Protein AF-A0A182S7U8-F1 (afdb_monomer_lite)

pLDDT: mean 89.01, std 12.44, range [39.38, 98.69]

Structure (mmCIF, N/CA/C/O backbone):
data_AF-A0A182S7U8-F1
#
_entry.id   AF-A0A182S7U8-F1
#
loop_
_atom_site.group_PDB
_atom_site.id
_atom_site.type_symbol
_atom_site.label_atom_id
_atom_site.label_alt_id
_atom_site.label_comp_id
_atom_site.label_asym_id
_atom_site.label_entity_id
_atom_site.label_seq_id
_atom_site.pdbx_PDB_ins_code
_atom_site.Cartn_x
_atom_site.Cartn_y
_atom_site.Cartn_z
_atom_site.occupancy
_atom_site.B_iso_or_equiv
_atom_site.auth_seq_id
_atom_site.auth_comp_id
_atom_site.auth_asym_id
_atom_site.auth_atom_id
_atom_site.pdbx_PDB_model_num
ATOM 1 N N . MET A 1 1 ? -40.607 -8.752 55.667 1.00 46.03 1 MET A N 1
ATOM 2 C CA . MET A 1 1 ? -39.717 -7.874 54.882 1.00 46.03 1 MET A CA 1
ATOM 3 C C . MET A 1 1 ? -38.696 -8.782 54.213 1.00 46.03 1 MET A C 1
ATOM 5 O O . MET A 1 1 ? -37.783 -9.242 54.883 1.00 46.03 1 MET A O 1
ATOM 9 N N . LEU A 1 2 ? -38.967 -9.198 52.971 1.00 39.38 2 LEU A N 1
ATOM 10 C CA . LEU A 1 2 ? -38.088 -10.091 52.208 1.00 39.38 2 LEU A CA 1
ATOM 11 C C . LEU A 1 2 ? -36.907 -9.271 51.673 1.00 39.38 2 LEU A C 1
ATOM 13 O O . LEU A 1 2 ? -37.118 -8.284 50.973 1.00 39.38 2 LEU A O 1
ATOM 17 N N . LEU A 1 3 ? -35.687 -9.684 52.010 1.00 41.47 3 LEU A N 1
ATOM 18 C CA . LEU A 1 3 ? -34.461 -9.224 51.364 1.00 41.47 3 LEU A CA 1
ATOM 19 C C . LEU A 1 3 ? -34.359 -9.913 49.997 1.00 41.47 3 LEU A C 1
ATOM 21 O O . LEU A 1 3 ? -34.229 -11.134 49.927 1.00 41.47 3 LEU A O 1
ATOM 25 N N . LEU A 1 4 ? -34.455 -9.133 48.922 1.00 45.84 4 LEU A N 1
ATOM 26 C CA . LEU A 1 4 ? -34.099 -9.573 47.574 1.00 45.84 4 LEU A CA 1
ATOM 27 C C . LEU A 1 4 ? -32.567 -9.680 47.488 1.00 45.84 4 LEU A C 1
ATOM 29 O O . LEU A 1 4 ? -31.887 -8.723 47.866 1.00 45.84 4 LEU A O 1
ATOM 33 N N . PRO A 1 5 ? -32.004 -10.798 47.003 1.00 49.72 5 PRO A N 1
ATOM 34 C CA . PRO A 1 5 ? -30.583 -10.870 46.714 1.00 49.72 5 PRO A CA 1
ATOM 35 C C . PRO A 1 5 ? -30.286 -9.988 45.496 1.00 49.72 5 PRO A C 1
ATOM 37 O O . PRO A 1 5 ? -30.836 -10.190 44.415 1.00 49.72 5 PRO A O 1
ATOM 40 N N . THR A 1 6 ? -29.422 -8.992 45.676 1.00 48.66 6 THR A N 1
ATOM 41 C CA . THR A 1 6 ? -28.804 -8.245 44.579 1.00 48.66 6 THR A CA 1
ATOM 42 C C . THR A 1 6 ? -27.976 -9.209 43.741 1.00 48.66 6 THR A C 1
ATOM 44 O O . THR A 1 6 ? -27.002 -9.779 44.238 1.00 48.66 6 THR A O 1
ATOM 47 N N . ALA A 1 7 ? -28.373 -9.401 42.484 1.00 50.88 7 ALA A N 1
ATOM 48 C CA . ALA A 1 7 ? -27.540 -10.057 41.493 1.00 50.88 7 ALA A CA 1
ATOM 49 C C . ALA A 1 7 ? -26.257 -9.231 41.328 1.00 50.88 7 ALA A C 1
ATOM 51 O O . ALA A 1 7 ? -26.302 -8.050 40.992 1.00 50.88 7 ALA A O 1
ATOM 52 N N . ILE A 1 8 ? -25.119 -9.847 41.631 1.00 43.06 8 ILE A N 1
ATOM 53 C CA . ILE A 1 8 ? -23.806 -9.307 41.301 1.00 43.06 8 ILE A CA 1
ATOM 54 C C . ILE A 1 8 ? -23.648 -9.541 39.799 1.00 43.06 8 ILE A C 1
ATOM 56 O O . ILE A 1 8 ? -23.411 -10.671 39.374 1.00 43.06 8 ILE A O 1
ATOM 60 N N . GLU A 1 9 ? -23.832 -8.499 38.990 1.00 46.47 9 GLU A N 1
ATOM 61 C CA . GLU A 1 9 ? -23.405 -8.521 37.593 1.00 46.47 9 GLU A CA 1
ATOM 62 C C . GLU A 1 9 ? -21.878 -8.583 37.572 1.00 46.47 9 GLU A C 1
ATOM 64 O O . GLU A 1 9 ? -21.180 -7.581 37.743 1.00 46.47 9 GLU A O 1
ATOM 69 N N . VAL A 1 10 ? -21.348 -9.791 37.393 1.00 43.25 10 VAL A N 1
ATOM 70 C CA . VAL A 1 10 ? -19.962 -9.990 36.983 1.00 43.25 10 VAL A CA 1
ATOM 71 C C . VAL A 1 10 ? -19.828 -9.306 35.625 1.00 43.25 10 VAL A C 1
ATOM 73 O O . VAL A 1 10 ? -20.328 -9.816 34.626 1.00 43.25 10 VAL A O 1
ATOM 76 N N . HIS A 1 11 ? -19.205 -8.126 35.591 1.00 45.34 11 HIS A N 1
ATOM 77 C CA . HIS A 1 11 ? -18.811 -7.475 34.344 1.00 45.34 11 HIS A CA 1
ATOM 78 C C . HIS A 1 11 ? -17.716 -8.334 33.700 1.00 45.34 11 HIS A C 1
ATOM 80 O O . HIS A 1 11 ? -16.525 -8.149 33.946 1.00 45.34 11 HIS A O 1
ATOM 86 N N . CYS A 1 12 ? -18.145 -9.346 32.944 1.00 50.47 12 CYS A N 1
ATOM 87 C CA . CYS A 1 12 ? -17.296 -10.147 32.076 1.00 50.47 12 CYS A CA 1
ATOM 88 C C . CYS A 1 12 ? -16.528 -9.227 31.117 1.00 50.47 12 CYS A C 1
ATOM 90 O O . CYS A 1 12 ? -17.043 -8.194 30.692 1.00 50.47 12 CYS A O 1
ATOM 92 N N . GLN A 1 13 ? -15.290 -9.622 30.813 1.00 61.56 13 GLN A N 1
ATOM 93 C CA . GLN A 1 13 ? -14.401 -9.039 29.805 1.00 61.56 13 GLN A CA 1
ATOM 94 C C . GLN A 1 13 ? -15.196 -8.442 28.629 1.00 61.56 13 GLN A C 1
ATOM 96 O O . GLN A 1 13 ? -15.810 -9.175 27.861 1.00 61.56 13 GLN A O 1
ATOM 101 N N . GLN A 1 14 ? -15.206 -7.107 28.500 1.00 87.00 14 GLN A N 1
ATOM 102 C CA . GLN A 1 14 ? -15.931 -6.413 27.420 1.00 87.00 14 GLN A CA 1
ATOM 103 C C . GLN A 1 14 ? -15.305 -6.659 26.040 1.00 87.00 14 GLN A C 1
ATOM 105 O O . GLN A 1 14 ? -15.922 -6.365 25.019 1.00 87.00 14 GLN A O 1
ATOM 110 N N . TRP A 1 15 ? -14.086 -7.193 26.021 1.00 93.19 15 TRP A N 1
ATOM 111 C CA . TRP A 1 15 ? -13.321 -7.532 24.834 1.00 93.19 15 TRP A CA 1
ATOM 112 C C . TRP A 1 15 ? -13.207 -9.047 24.684 1.00 93.19 15 TRP A C 1
ATOM 114 O O . TRP A 1 15 ? -12.862 -9.737 25.645 1.00 93.19 15 TRP A O 1
ATOM 124 N N . GLY A 1 16 ? -13.449 -9.533 23.469 1.00 93.25 16 GLY A N 1
ATOM 125 C CA . GLY A 1 16 ? -13.049 -10.866 23.032 1.00 93.25 16 GLY A CA 1
ATOM 126 C C . GLY A 1 16 ? -11.565 -10.936 22.658 1.00 93.25 16 GLY A C 1
ATOM 127 O O . GLY A 1 16 ? -10.880 -9.914 22.587 1.00 93.25 16 GLY A O 1
ATOM 128 N N . ASP A 1 17 ? -11.094 -12.159 22.415 1.00 91.88 17 ASP A N 1
ATOM 129 C CA . ASP A 1 17 ? -9.758 -12.465 21.895 1.00 91.88 17 ASP A CA 1
ATOM 130 C C . ASP A 1 17 ? -9.904 -13.120 20.503 1.00 91.88 17 ASP A C 1
ATOM 132 O O . ASP A 1 17 ? -10.607 -14.133 20.403 1.00 91.88 17 ASP A O 1
ATOM 136 N N . PRO A 1 18 ? -9.325 -12.550 19.427 1.00 95.38 18 PRO A N 1
ATOM 137 C CA . PRO A 1 18 ? -8.557 -11.298 19.391 1.00 95.38 18 PRO A CA 1
ATOM 138 C C . PRO A 1 18 ? -9.443 -10.064 19.615 1.00 95.38 18 PRO A C 1
ATOM 140 O O . PRO A 1 18 ? -10.652 -10.119 19.402 1.00 95.38 18 PRO A O 1
ATOM 143 N N . LYS A 1 19 ? -8.861 -8.925 20.019 1.00 96.25 19 LYS A N 1
ATOM 144 C CA . LYS A 1 19 ? -9.619 -7.664 20.182 1.00 96.25 19 LYS A CA 1
ATOM 145 C C . LYS A 1 19 ? -10.142 -7.119 18.854 1.00 96.25 19 LYS A C 1
ATOM 147 O O . LYS A 1 19 ? -11.232 -6.548 18.809 1.00 96.25 19 LYS A O 1
ATOM 152 N N . PHE A 1 20 ? -9.361 -7.298 17.794 1.00 97.81 20 PHE A N 1
ATOM 153 C CA . PHE A 1 20 ? -9.684 -6.880 16.439 1.00 97.81 20 PHE A CA 1
ATOM 154 C C . PHE A 1 20 ? -9.579 -8.071 15.503 1.00 97.81 20 PHE A C 1
ATOM 156 O O . PHE A 1 20 ? -8.739 -8.948 15.694 1.00 97.81 20 PHE A O 1
ATOM 163 N N . ASP A 1 21 ? -10.438 -8.085 14.499 1.00 97.12 21 ASP A N 1
ATOM 164 C CA . ASP A 1 21 ? -10.505 -9.153 13.513 1.00 97.12 21 ASP A CA 1
ATOM 165 C C . ASP A 1 21 ? -10.846 -8.569 12.140 1.00 97.12 21 ASP A C 1
ATOM 167 O O . ASP A 1 21 ? -11.437 -7.491 12.057 1.00 97.12 21 ASP A O 1
ATOM 171 N N . THR A 1 22 ? -10.477 -9.248 11.059 1.00 96.44 22 THR A N 1
ATOM 172 C CA . THR A 1 22 ? -10.811 -8.825 9.696 1.00 96.44 22 THR A CA 1
ATOM 173 C C . THR A 1 22 ? -11.400 -9.983 8.912 1.00 96.44 22 THR A C 1
ATOM 175 O O . THR A 1 22 ? -10.870 -11.089 8.905 1.00 96.44 22 THR A O 1
ATOM 178 N N . GLU A 1 23 ? -12.507 -9.721 8.223 1.00 92.81 23 GLU A N 1
ATOM 179 C CA . GLU A 1 23 ? -13.121 -10.697 7.318 1.00 92.81 23 GLU A CA 1
ATOM 180 C C . GLU A 1 23 ? -12.469 -10.673 5.923 1.00 92.81 23 GLU A C 1
ATOM 182 O O . GLU A 1 23 ? -12.694 -11.575 5.121 1.00 92.81 23 GLU A O 1
ATOM 187 N N . ASN A 1 24 ? -11.634 -9.668 5.630 1.00 94.75 24 ASN A N 1
ATOM 188 C CA . ASN A 1 24 ? -10.933 -9.501 4.356 1.00 94.75 24 ASN A CA 1
ATOM 189 C C . ASN A 1 24 ? -9.487 -10.018 4.451 1.00 94.75 24 ASN A C 1
ATOM 191 O O . ASN A 1 24 ? -8.530 -9.289 4.204 1.00 94.75 24 ASN A O 1
ATOM 195 N N . THR A 1 25 ? -9.323 -11.281 4.843 1.00 94.81 25 THR A N 1
ATOM 196 C CA . THR A 1 25 ? -8.005 -11.896 5.091 1.00 94.81 25 THR A CA 1
ATOM 197 C C . THR A 1 25 ? -7.158 -12.099 3.835 1.00 94.81 25 THR A C 1
ATOM 199 O O . THR A 1 25 ? -5.963 -12.359 3.937 1.00 94.81 25 THR A O 1
ATOM 202 N N . GLU A 1 26 ? -7.761 -11.977 2.651 1.00 94.56 26 GLU A N 1
ATOM 203 C CA . GLU A 1 26 ? -7.050 -12.001 1.371 1.00 94.56 26 GLU A CA 1
ATOM 204 C C . GLU A 1 26 ? -6.190 -10.746 1.180 1.00 94.56 26 GLU A C 1
ATOM 206 O O . GLU A 1 26 ? -5.056 -10.842 0.722 1.00 94.56 26 GLU A O 1
ATOM 211 N N . ASN A 1 27 ? -6.710 -9.578 1.573 1.00 96.56 27 ASN A N 1
ATOM 212 C CA . ASN A 1 27 ? -6.069 -8.288 1.310 1.00 96.56 27 ASN A CA 1
ATOM 213 C C . ASN A 1 27 ? -5.586 -7.580 2.581 1.00 96.56 27 ASN A C 1
ATOM 215 O O . ASN A 1 27 ? -4.883 -6.572 2.496 1.00 96.56 27 ASN A O 1
ATOM 219 N N . ILE A 1 28 ? -5.987 -8.062 3.761 1.00 97.94 28 ILE A N 1
ATOM 220 C CA . ILE A 1 28 ? -5.686 -7.439 5.048 1.00 97.94 28 ILE A CA 1
ATOM 221 C C . ILE A 1 28 ? -5.124 -8.478 6.013 1.00 97.94 28 ILE A C 1
ATOM 223 O O . ILE A 1 28 ? -5.714 -9.531 6.245 1.00 97.94 28 ILE A O 1
ATOM 227 N N . SER A 1 29 ? -3.996 -8.137 6.628 1.00 97.62 29 SER A N 1
ATOM 228 C CA . SER A 1 29 ? -3.356 -8.911 7.685 1.00 97.62 29 SER A CA 1
ATOM 229 C C . SER A 1 29 ? -3.250 -8.080 8.959 1.00 97.62 29 SER A C 1
ATOM 231 O O . SER A 1 29 ? -2.951 -6.885 8.915 1.00 97.62 29 SER A O 1
ATOM 233 N N . LEU A 1 30 ? -3.492 -8.715 10.103 1.00 98.50 30 LEU A N 1
ATOM 234 C CA . LEU A 1 30 ? -3.449 -8.093 11.423 1.00 98.50 30 LEU A CA 1
ATOM 235 C C . LEU A 1 30 ? -2.311 -8.708 12.243 1.00 98.50 30 LEU A C 1
ATOM 237 O O . LEU A 1 30 ? -2.170 -9.931 12.295 1.00 98.50 30 LEU A O 1
ATOM 241 N N . ALA A 1 31 ? -1.516 -7.874 12.916 1.00 97.94 31 ALA A N 1
ATOM 242 C CA . ALA A 1 31 ? -0.604 -8.357 13.954 1.00 97.94 31 ALA A CA 1
ATOM 243 C C . ALA A 1 31 ? -1.380 -8.845 15.186 1.00 97.94 31 ALA A C 1
ATOM 245 O O . ALA A 1 31 ? -2.565 -8.548 15.358 1.00 97.94 31 ALA A O 1
ATOM 246 N N . ALA A 1 32 ? -0.678 -9.510 16.105 1.00 97.19 32 ALA A N 1
ATOM 247 C CA . ALA A 1 32 ? -1.159 -9.606 17.477 1.00 97.19 32 ALA A CA 1
ATOM 248 C C . ALA A 1 32 ? -1.299 -8.196 18.078 1.00 97.19 32 ALA A C 1
ATOM 250 O O . ALA A 1 32 ? -0.441 -7.338 17.863 1.00 97.19 32 ALA A O 1
ATOM 251 N N . PHE A 1 33 ? -2.373 -7.968 18.830 1.00 98.06 33 PHE A N 1
ATOM 252 C CA . PHE A 1 33 ? -2.600 -6.693 19.501 1.00 98.06 33 PHE A CA 1
ATOM 253 C C . PHE A 1 33 ? -1.547 -6.443 20.592 1.00 98.06 33 PHE A C 1
ATOM 255 O O . PHE A 1 33 ? -1.246 -7.337 21.384 1.00 98.06 33 PHE A O 1
ATOM 262 N N . ASP A 1 34 ? -1.019 -5.221 20.661 1.00 97.81 34 ASP A N 1
ATOM 263 C CA . ASP A 1 34 ? -0.095 -4.790 21.711 1.00 97.81 34 ASP A CA 1
ATOM 264 C C . ASP A 1 34 ? -0.870 -4.100 22.843 1.00 97.81 34 ASP A C 1
ATOM 266 O O . ASP A 1 34 ? -1.244 -2.931 22.737 1.00 97.81 34 ASP A O 1
ATOM 270 N N . ASP A 1 35 ? -1.089 -4.807 23.955 1.00 94.88 35 ASP A N 1
ATOM 271 C CA . ASP A 1 35 ? -1.762 -4.256 25.141 1.00 94.88 35 ASP A CA 1
ATOM 272 C C . ASP A 1 35 ? -0.951 -3.173 25.877 1.00 94.88 35 ASP A C 1
ATOM 274 O O . ASP A 1 35 ? -1.524 -2.399 26.644 1.00 94.88 35 ASP A O 1
ATOM 278 N N . THR A 1 36 ? 0.364 -3.086 25.661 1.00 95.19 36 THR A N 1
ATOM 279 C CA . THR A 1 36 ? 1.217 -2.066 26.294 1.00 95.19 36 THR A CA 1
ATOM 280 C C . THR A 1 36 ? 1.058 -0.721 25.596 1.00 95.19 36 THR A C 1
ATOM 282 O O . THR A 1 36 ? 0.961 0.315 26.256 1.00 95.19 36 THR A O 1
ATOM 285 N N . LEU A 1 37 ? 1.025 -0.737 24.261 1.00 96.00 37 LEU A N 1
ATOM 286 C CA . LEU A 1 37 ? 0.836 0.455 23.428 1.00 96.00 37 LEU A CA 1
ATOM 287 C C . LEU A 1 37 ? -0.635 0.732 23.093 1.00 96.00 37 LEU A C 1
ATOM 289 O O . LEU A 1 37 ? -0.954 1.804 22.579 1.00 96.00 37 LEU A O 1
ATOM 293 N N . LEU A 1 38 ? -1.522 -0.221 23.391 1.00 96.62 38 LEU A N 1
ATOM 294 C CA . LEU A 1 38 ? -2.909 -0.261 22.934 1.00 96.62 38 LEU A CA 1
ATOM 295 C C . LEU A 1 38 ? -3.003 -0.133 21.410 1.00 96.62 38 LEU A C 1
ATOM 297 O O . LEU A 1 38 ? -3.765 0.685 20.887 1.00 96.62 38 LEU A O 1
ATOM 301 N N . GLN A 1 39 ? -2.197 -0.926 20.704 1.00 98.12 39 GLN A N 1
ATOM 302 C CA . GLN A 1 39 ? -1.979 -0.792 19.268 1.00 98.12 39 GLN A CA 1
ATOM 303 C C . GLN A 1 39 ? -2.353 -2.058 18.494 1.00 98.12 39 GLN A C 1
ATOM 305 O O . GLN A 1 39 ? -1.998 -3.170 18.877 1.00 98.12 39 GLN A O 1
ATOM 310 N N . GLN A 1 40 ? -3.040 -1.865 17.370 1.00 98.62 40 GLN A N 1
ATOM 311 C CA . GLN A 1 40 ? -3.266 -2.873 16.344 1.00 98.62 40 GLN A CA 1
ATOM 312 C C . GLN A 1 40 ? -2.523 -2.467 15.071 1.00 98.62 40 GLN A C 1
ATOM 314 O O . GLN A 1 40 ? -2.877 -1.463 14.448 1.00 98.62 40 GLN A O 1
ATOM 319 N N . ASP A 1 41 ? -1.546 -3.273 14.660 1.00 98.62 41 ASP A N 1
ATOM 320 C CA . ASP A 1 41 ? -0.898 -3.119 13.356 1.00 98.62 41 ASP A CA 1
ATOM 321 C C . ASP A 1 41 ? -1.708 -3.849 12.284 1.00 98.62 41 ASP A C 1
ATOM 323 O O . ASP A 1 41 ? -2.179 -4.974 12.493 1.00 98.62 41 ASP A O 1
ATOM 327 N N . VAL A 1 42 ? -1.887 -3.177 11.150 1.00 98.69 42 VAL A N 1
ATOM 328 C CA . VAL A 1 42 ? -2.701 -3.608 10.017 1.00 98.69 42 VAL A CA 1
ATOM 329 C C . VAL A 1 42 ? -1.883 -3.440 8.745 1.00 98.69 42 VAL A C 1
ATOM 331 O O . VAL A 1 42 ? -1.491 -2.324 8.413 1.00 98.69 42 VAL A O 1
ATOM 334 N N . TRP A 1 43 ? -1.669 -4.520 8.003 1.00 98.19 43 TRP A N 1
ATOM 335 C CA . TRP A 1 43 ? -1.155 -4.468 6.635 1.00 98.19 43 TRP A CA 1
ATOM 336 C C . TRP A 1 43 ? -2.321 -4.623 5.676 1.00 98.19 43 TRP A C 1
ATOM 338 O O . TRP A 1 43 ? -3.077 -5.583 5.784 1.00 98.19 43 TRP A O 1
ATOM 348 N N . MET A 1 44 ? -2.476 -3.675 4.764 1.00 97.31 44 MET A N 1
ATOM 349 C CA . MET A 1 44 ? -3.583 -3.601 3.818 1.00 97.31 44 MET A CA 1
ATOM 350 C C . MET A 1 44 ? -3.009 -3.445 2.418 1.00 97.31 44 MET A C 1
ATOM 352 O O . MET A 1 44 ? -2.287 -2.486 2.174 1.00 97.31 44 MET A O 1
ATOM 356 N N . VAL A 1 45 ? -3.335 -4.362 1.516 1.00 96.81 45 VAL A N 1
ATOM 357 C CA . VAL A 1 45 ? -3.053 -4.226 0.082 1.00 96.81 45 VAL A CA 1
ATOM 358 C C . VAL A 1 45 ? -3.731 -2.969 -0.472 1.00 96.81 45 VAL A C 1
ATOM 360 O O . VAL A 1 45 ? -4.813 -2.583 -0.029 1.00 96.81 45 VAL A O 1
ATOM 363 N N . GLU A 1 46 ? -3.072 -2.280 -1.393 1.00 95.88 46 GLU A N 1
ATOM 364 C CA . GLU A 1 46 ? -3.661 -1.159 -2.125 1.00 95.88 46 GLU A CA 1
ATOM 365 C C . GLU A 1 46 ? -4.720 -1.584 -3.157 1.00 95.88 46 GLU A C 1
ATOM 367 O O . GLU A 1 46 ? -5.019 -2.764 -3.311 1.00 95.88 46 GLU A O 1
ATOM 372 N N . GLU A 1 47 ? -5.334 -0.613 -3.840 1.00 96.25 47 GLU A N 1
ATOM 373 C CA . GLU A 1 47 ? -6.316 -0.820 -4.919 1.00 96.25 47 GLU A CA 1
ATOM 374 C C . GLU A 1 47 ? -7.541 -1.686 -4.541 1.00 96.25 47 GLU A C 1
ATOM 376 O O . GLU A 1 47 ? -8.354 -2.052 -5.394 1.00 96.25 47 GLU A O 1
ATOM 381 N N . ILE A 1 48 ? -7.769 -1.950 -3.246 1.00 97.19 48 ILE A N 1
ATOM 382 C CA . ILE A 1 48 ? -8.992 -2.608 -2.770 1.00 97.19 48 ILE A CA 1
ATOM 383 C C . ILE A 1 48 ? -10.198 -1.727 -3.116 1.00 97.19 48 ILE A C 1
ATOM 385 O O . ILE A 1 48 ? -10.270 -0.556 -2.727 1.00 97.19 48 ILE A O 1
ATOM 389 N N . GLN A 1 49 ? -11.181 -2.311 -3.805 1.00 97.31 49 GLN A N 1
ATOM 390 C CA . GLN A 1 49 ? -12.410 -1.634 -4.213 1.00 97.31 49 GLN A CA 1
ATOM 391 C C . GLN A 1 49 ? -13.219 -1.136 -2.993 1.00 97.31 49 GLN A C 1
ATOM 393 O O . GLN A 1 49 ? -13.725 -1.956 -2.222 1.00 97.31 49 GLN A O 1
ATOM 398 N N . PRO A 1 50 ? -13.421 0.186 -2.820 1.00 96.81 50 PRO A N 1
ATOM 399 C CA . PRO A 1 50 ? -14.246 0.723 -1.741 1.00 96.81 50 PRO A CA 1
ATOM 400 C C . PRO A 1 50 ? -15.754 0.636 -2.041 1.00 96.81 50 PRO A C 1
ATOM 402 O O . PRO A 1 50 ? -16.151 0.643 -3.214 1.00 96.81 50 PRO A O 1
ATOM 405 N N . PRO A 1 51 ? -16.608 0.657 -0.999 1.00 96.75 51 PRO A N 1
ATOM 406 C CA . PRO A 1 51 ? -16.236 0.604 0.414 1.00 96.75 51 PRO A CA 1
ATOM 407 C C . PRO A 1 51 ? -15.871 -0.823 0.848 1.00 96.75 51 PRO A C 1
ATOM 409 O O . PRO A 1 51 ? -16.533 -1.780 0.452 1.00 96.75 51 PRO A O 1
ATOM 412 N N . PHE A 1 52 ? -14.873 -0.961 1.720 1.00 97.31 52 PHE A N 1
ATOM 413 C CA . PHE A 1 52 ? -14.509 -2.250 2.317 1.00 97.31 52 PHE A CA 1
ATOM 414 C C . PHE A 1 52 ? -14.302 -2.135 3.828 1.00 97.31 52 PHE A C 1
ATOM 416 O O . PHE A 1 52 ? -14.052 -1.052 4.362 1.00 97.31 52 PHE A O 1
ATOM 423 N N . VAL A 1 53 ? -14.425 -3.267 4.522 1.00 97.75 53 VAL A N 1
ATOM 424 C CA . VAL A 1 53 ? -14.143 -3.375 5.957 1.00 97.75 53 VAL A CA 1
ATOM 425 C C . VAL A 1 53 ? -12.639 -3.531 6.152 1.00 97.75 53 VAL A C 1
ATOM 427 O O . VAL A 1 53 ? -12.049 -4.475 5.633 1.00 97.75 53 VAL A O 1
ATOM 430 N N . LEU A 1 54 ? -12.027 -2.623 6.916 1.00 98.38 54 LEU A N 1
ATOM 431 C CA . LEU A 1 54 ? -10.635 -2.751 7.346 1.00 98.38 54 LEU A CA 1
ATOM 432 C C . LEU A 1 54 ? -10.521 -3.818 8.439 1.00 98.38 54 LEU A C 1
ATOM 434 O O . LEU A 1 54 ? -9.795 -4.799 8.305 1.00 98.38 54 LEU A O 1
ATOM 438 N N . LEU A 1 55 ? -11.261 -3.603 9.528 1.00 98.12 55 LEU A N 1
ATOM 439 C CA . LEU A 1 55 ? -11.334 -4.498 10.675 1.00 98.12 55 LEU A CA 1
ATOM 440 C C . LEU A 1 55 ? -12.604 -4.238 11.492 1.00 98.12 55 LEU A C 1
ATOM 442 O O . LEU A 1 55 ? -13.215 -3.168 11.409 1.00 98.12 55 LEU A O 1
ATOM 446 N N . CYS A 1 56 ? -12.965 -5.216 12.308 1.00 98.06 56 CYS A N 1
ATOM 447 C CA . CYS A 1 56 ? -14.068 -5.199 13.251 1.00 98.06 56 CYS A CA 1
ATOM 448 C C . CYS A 1 56 ? -13.551 -5.340 14.685 1.00 98.06 56 CYS A C 1
ATOM 450 O O . CYS A 1 56 ? -12.542 -5.992 14.950 1.00 98.06 56 CYS A O 1
ATOM 452 N N . LEU A 1 57 ? -14.257 -4.713 15.619 1.00 97.62 57 LEU A N 1
ATOM 453 C CA . LEU A 1 57 ? -13.988 -4.761 17.048 1.00 97.62 57 LEU A CA 1
ATOM 454 C C . LEU A 1 57 ? -14.746 -5.945 17.649 1.00 97.62 57 LEU A C 1
ATOM 456 O O . LEU A 1 57 ? -15.976 -6.004 17.573 1.00 97.62 57 LEU A O 1
ATOM 460 N N . ASN A 1 58 ? -14.041 -6.814 18.365 1.00 96.25 58 ASN A N 1
ATOM 461 C CA . ASN A 1 58 ? -14.650 -7.813 19.241 1.00 96.25 58 ASN A CA 1
ATOM 462 C C . ASN A 1 58 ? -14.972 -7.187 20.607 1.00 96.25 58 ASN A C 1
ATOM 464 O O . ASN A 1 58 ? -14.547 -7.670 21.654 1.00 96.25 58 ASN A O 1
ATOM 468 N N . TYR A 1 59 ? -15.710 -6.076 20.585 1.00 94.81 59 TYR A N 1
ATOM 469 C CA . TYR A 1 59 ? -16.114 -5.307 21.758 1.00 94.81 59 TYR A CA 1
ATOM 470 C C . TYR A 1 59 ? -17.623 -5.419 21.992 1.00 94.81 59 TYR A C 1
ATOM 472 O O . TYR A 1 59 ? -18.420 -5.158 21.091 1.00 94.81 59 TYR A O 1
ATOM 480 N N . GLN A 1 60 ? -18.011 -5.783 23.213 1.00 91.50 60 GLN A N 1
ATOM 481 C CA . GLN A 1 60 ? -19.402 -5.978 23.642 1.00 91.50 60 GLN A CA 1
ATOM 482 C C . GLN A 1 60 ? -19.806 -5.060 24.806 1.00 91.50 60 GLN A C 1
ATOM 484 O O . GLN A 1 60 ? -20.874 -5.235 25.392 1.00 91.50 60 GLN A O 1
ATOM 489 N N . GLY A 1 61 ? -18.959 -4.096 25.175 1.00 89.81 61 GLY A N 1
ATOM 490 C CA . GLY A 1 61 ? -19.294 -3.137 26.220 1.00 89.81 61 GLY A CA 1
ATOM 491 C C . GLY A 1 61 ? -20.348 -2.114 25.784 1.00 89.81 61 GLY A C 1
ATOM 492 O O . GLY A 1 61 ? -20.721 -2.010 24.615 1.00 89.81 61 GLY A O 1
ATOM 493 N N . SER A 1 62 ? -20.864 -1.372 26.764 1.00 88.00 62 SER A N 1
ATOM 494 C CA . SER A 1 62 ? -21.968 -0.428 26.552 1.00 88.00 62 SER A CA 1
ATOM 495 C C . SER A 1 62 ? -21.570 0.897 25.880 1.00 88.00 62 SER A C 1
ATOM 497 O O . SER A 1 62 ? -22.384 1.380 25.091 1.00 88.00 62 SER A O 1
ATOM 499 N N . PRO A 1 63 ? -20.421 1.532 26.192 1.00 91.31 63 PRO A N 1
ATOM 500 C CA . PRO A 1 63 ? -19.975 2.731 25.484 1.00 91.31 63 PRO A CA 1
ATOM 501 C C . PRO A 1 63 ? -19.860 2.520 23.973 1.00 91.31 63 PRO A C 1
ATOM 503 O O . PRO A 1 63 ? -19.261 1.551 23.519 1.00 91.31 63 PRO A O 1
ATOM 506 N N . GLU A 1 64 ? -20.409 3.434 23.176 1.00 93.69 64 GLU A N 1
ATOM 507 C CA . GLU A 1 64 ? -20.233 3.358 21.727 1.00 93.69 64 GLU A CA 1
ATOM 508 C C . GLU A 1 64 ? -18.821 3.822 21.339 1.00 93.69 64 GLU A C 1
ATOM 510 O O . GLU A 1 64 ? -18.423 4.936 21.703 1.00 93.69 64 GLU A O 1
ATOM 515 N N . PRO A 1 65 ? -18.053 3.000 20.603 1.00 96.75 65 PRO A N 1
ATOM 516 C CA . PRO A 1 65 ? -16.754 3.409 20.113 1.00 96.75 65 PRO A CA 1
ATOM 517 C C . PRO A 1 65 ? -16.890 4.537 19.086 1.00 96.75 65 PRO A C 1
ATOM 519 O O . PRO A 1 65 ? -17.882 4.639 18.366 1.00 96.75 65 PRO A O 1
ATOM 522 N N . THR A 1 66 ? -15.869 5.387 18.996 1.00 97.31 66 THR A N 1
ATOM 523 C CA . THR A 1 66 ? -15.805 6.517 18.061 1.00 97.31 66 THR A CA 1
ATOM 524 C C . THR A 1 66 ? -14.397 6.684 17.497 1.00 97.31 66 THR A C 1
ATOM 526 O O . THR A 1 66 ? -13.399 6.422 18.171 1.00 97.31 66 THR A O 1
ATOM 529 N N . ILE A 1 67 ? -14.291 7.154 16.253 1.00 98.06 67 ILE A N 1
ATOM 530 C CA . ILE A 1 67 ? -13.006 7.572 15.683 1.00 98.06 67 ILE A CA 1
ATOM 531 C C . ILE A 1 67 ? -12.707 8.985 16.186 1.00 98.06 67 ILE A C 1
ATOM 533 O O . ILE A 1 67 ? -13.405 9.938 15.845 1.00 98.06 67 ILE A O 1
ATOM 537 N N . ARG A 1 68 ? -11.649 9.128 16.988 1.00 97.69 68 ARG A N 1
ATOM 538 C CA . ARG A 1 68 ? -11.156 10.434 17.448 1.00 97.69 68 ARG A CA 1
ATOM 539 C C . ARG A 1 68 ? -10.385 11.156 16.350 1.00 97.69 68 ARG A C 1
ATOM 541 O O . ARG A 1 68 ? -10.470 12.375 16.239 1.00 97.69 68 ARG A O 1
ATOM 548 N N . GLN A 1 69 ? -9.598 10.411 15.581 1.00 97.62 69 GLN A N 1
ATOM 549 C CA . GLN A 1 69 ? -8.792 10.942 14.490 1.00 97.62 69 GLN A CA 1
ATOM 550 C C . GLN A 1 69 ? -8.579 9.860 13.436 1.00 97.62 69 GLN A C 1
ATOM 552 O O . GLN A 1 69 ? -8.257 8.727 13.777 1.00 97.62 69 GLN A O 1
ATOM 557 N N . ALA A 1 70 ? -8.705 10.229 12.166 1.00 97.44 70 ALA A N 1
ATOM 558 C CA . ALA A 1 70 ? -8.302 9.407 11.034 1.00 97.44 70 ALA A CA 1
ATOM 559 C C . ALA A 1 70 ? -7.790 10.305 9.895 1.00 97.44 70 ALA A C 1
ATOM 561 O O . ALA A 1 70 ? -8.208 11.465 9.798 1.00 97.44 70 ALA A O 1
ATOM 562 N N . PRO A 1 71 ? -6.895 9.808 9.027 1.00 95.19 71 PRO A N 1
ATOM 563 C CA . PRO A 1 71 ? -6.480 10.528 7.834 1.00 95.19 71 PRO A CA 1
ATOM 564 C C . PRO A 1 71 ? -7.649 10.690 6.860 1.00 95.19 71 PRO A C 1
ATOM 566 O O . PRO A 1 71 ? -8.385 9.743 6.590 1.00 95.19 71 PRO A O 1
ATOM 569 N N . LEU A 1 72 ? -7.800 11.895 6.303 1.00 94.62 72 LEU A N 1
ATOM 570 C CA . LEU A 1 72 ? -8.893 12.207 5.375 1.00 94.62 72 LEU A CA 1
ATOM 571 C C . LEU A 1 72 ? -8.835 11.372 4.088 1.00 94.62 72 LEU A C 1
ATOM 573 O O . LEU A 1 72 ? -9.875 11.095 3.507 1.00 94.62 72 LEU A O 1
ATOM 577 N N . ASN A 1 73 ? -7.644 10.945 3.656 1.00 92.56 73 ASN A N 1
ATOM 578 C CA . ASN A 1 73 ? -7.464 10.112 2.463 1.00 92.56 73 ASN A CA 1
ATOM 579 C C . ASN A 1 73 ? -8.013 8.688 2.617 1.00 92.56 73 ASN A C 1
ATOM 581 O O . ASN A 1 73 ? -8.209 8.034 1.604 1.00 92.56 73 ASN A O 1
ATOM 585 N N . LEU A 1 74 ? -8.292 8.220 3.838 1.00 96.75 74 LEU A N 1
ATOM 586 C CA . LEU A 1 74 ? -8.958 6.932 4.055 1.00 96.75 74 LEU A CA 1
ATOM 587 C C . LEU A 1 74 ? -10.486 7.031 3.960 1.00 96.75 74 LEU A C 1
ATOM 589 O O . LEU A 1 74 ? -11.158 6.026 3.736 1.00 96.75 74 LEU A O 1
ATOM 593 N N . GLU A 1 75 ? -11.041 8.226 4.196 1.00 97.50 75 GLU A N 1
ATOM 594 C CA . GLU A 1 75 ? -12.481 8.417 4.419 1.00 97.50 75 GLU A CA 1
ATOM 595 C C . GLU A 1 75 ? -13.037 7.385 5.420 1.00 97.50 75 GLU A C 1
ATOM 597 O O . GLU A 1 75 ? -14.075 6.761 5.196 1.00 97.50 75 GLU A O 1
ATOM 602 N N . ALA A 1 76 ? -12.284 7.161 6.506 1.00 98.25 76 ALA A N 1
ATOM 603 C CA . ALA A 1 76 ? -12.561 6.106 7.471 1.00 98.25 76 ALA A CA 1
ATOM 604 C C . ALA A 1 76 ? -13.855 6.379 8.248 1.00 98.25 76 ALA A C 1
ATOM 606 O O . ALA A 1 76 ? -14.044 7.462 8.806 1.00 98.25 76 ALA A O 1
ATOM 607 N N . GLU A 1 77 ? -14.714 5.370 8.341 1.00 98.19 77 GLU A N 1
ATOM 608 C CA . GLU A 1 77 ? -16.008 5.473 9.009 1.00 98.19 77 GLU A CA 1
ATOM 609 C C . GLU A 1 77 ? -16.246 4.268 9.918 1.00 98.19 77 GLU A C 1
ATOM 611 O O . GLU A 1 77 ? -16.060 3.123 9.512 1.00 98.19 77 GLU A O 1
ATOM 616 N N . LEU A 1 78 ? -16.683 4.517 11.150 1.00 98.19 78 LEU A N 1
ATOM 617 C CA . LEU A 1 78 ? -17.017 3.472 12.112 1.00 98.19 78 LEU A CA 1
ATOM 618 C C . LEU A 1 78 ? -18.528 3.225 12.101 1.00 98.19 78 LEU A C 1
ATOM 620 O O . LEU A 1 78 ? -19.303 4.118 12.440 1.00 98.19 78 LEU A O 1
ATOM 624 N N . LYS A 1 79 ? -18.943 2.015 11.720 1.00 96.62 79 LYS A N 1
ATOM 625 C CA . LYS A 1 79 ? -20.361 1.628 11.594 1.00 96.62 79 LYS A CA 1
ATOM 626 C C . LYS A 1 79 ? -20.573 0.206 12.100 1.00 96.62 79 LYS A C 1
ATOM 628 O O . LYS A 1 79 ? -19.639 -0.592 12.129 1.00 96.62 79 LYS A O 1
ATOM 633 N N . ARG A 1 80 ? -21.809 -0.133 12.469 1.00 94.50 80 ARG A N 1
ATOM 634 C CA . ARG A 1 80 ? -22.165 -1.524 12.782 1.00 94.50 80 ARG A CA 1
ATOM 635 C C . ARG A 1 80 ? -22.273 -2.351 11.501 1.00 94.50 80 ARG A C 1
ATOM 637 O O . ARG A 1 80 ? -22.932 -1.926 10.555 1.00 94.50 80 ARG A O 1
ATOM 644 N N . ALA A 1 81 ? -21.637 -3.518 11.485 1.00 92.56 81 ALA A N 1
ATOM 645 C CA . ALA A 1 81 ? -21.832 -4.536 10.459 1.00 92.56 81 ALA A CA 1
ATOM 646 C C . ALA A 1 81 ? -23.103 -5.366 10.726 1.00 92.56 81 ALA A C 1
ATOM 648 O O . ALA A 1 81 ? -23.780 -5.200 11.744 1.00 92.56 81 ALA A O 1
ATOM 649 N N . ASN A 1 82 ? -23.437 -6.260 9.791 1.00 89.31 82 ASN A N 1
ATOM 650 C CA . ASN A 1 82 ? -24.647 -7.091 9.852 1.00 89.31 82 ASN A CA 1
ATOM 651 C C . ASN A 1 82 ? -24.669 -8.045 11.057 1.00 89.31 82 ASN A C 1
ATOM 653 O O . ASN A 1 82 ? -25.740 -8.397 11.544 1.00 89.31 82 ASN A O 1
ATOM 657 N N . ASP A 1 83 ? -23.496 -8.448 11.540 1.00 89.38 83 ASP A N 1
ATOM 658 C CA . ASP A 1 83 ? -23.316 -9.273 12.738 1.00 89.38 83 ASP A CA 1
ATOM 659 C C . ASP A 1 83 ? -23.403 -8.464 14.050 1.00 89.38 83 ASP A C 1
ATOM 661 O O . ASP A 1 83 ? -23.299 -9.017 15.144 1.00 89.38 83 ASP A O 1
ATOM 665 N N . GLY A 1 84 ? -23.611 -7.147 13.949 1.00 90.81 84 GLY A N 1
ATOM 666 C CA . GLY A 1 84 ? -23.734 -6.224 15.067 1.00 90.81 84 GLY A CA 1
ATOM 667 C C . GLY A 1 84 ? -22.407 -5.691 15.611 1.00 90.81 84 GLY A C 1
ATOM 668 O O . GLY A 1 84 ? -22.453 -4.774 16.441 1.00 90.81 84 GLY A O 1
ATOM 669 N N . ARG A 1 85 ? -21.247 -6.192 15.155 1.00 95.25 85 ARG A N 1
ATOM 670 C CA . ARG A 1 85 ? -19.932 -5.674 15.565 1.00 95.25 85 ARG A CA 1
ATOM 671 C C . ARG A 1 85 ? -19.703 -4.279 14.994 1.00 95.25 85 ARG A C 1
ATOM 673 O O . ARG A 1 85 ? -20.196 -3.930 13.923 1.00 95.25 85 ARG A O 1
ATOM 680 N N . TRP A 1 86 ? -18.940 -3.465 15.715 1.00 97.62 86 TRP A N 1
ATOM 681 C CA . TRP A 1 86 ? -18.450 -2.192 15.194 1.00 97.62 86 TRP A CA 1
ATOM 682 C C . TRP A 1 86 ? -17.271 -2.450 14.265 1.00 97.62 86 TRP A C 1
ATOM 684 O O . TRP A 1 86 ? -16.322 -3.110 14.673 1.00 97.62 86 TRP A O 1
ATOM 694 N N . CYS A 1 87 ? -17.308 -1.918 13.049 1.00 98.19 87 CYS A N 1
ATOM 695 C CA . CYS A 1 87 ? -16.245 -2.094 12.069 1.00 98.19 87 CYS A CA 1
ATOM 696 C C . CYS A 1 87 ? -15.825 -0.755 11.468 1.00 98.19 87 CYS A C 1
ATOM 698 O O . CYS A 1 87 ? -16.650 0.141 11.266 1.00 98.19 87 CYS A O 1
ATOM 700 N N . ILE A 1 88 ? -14.528 -0.630 11.196 1.00 98.50 88 ILE A N 1
ATOM 701 C CA . ILE A 1 88 ? -13.947 0.507 10.487 1.00 98.50 88 ILE A CA 1
ATOM 702 C C . ILE A 1 88 ? -14.017 0.196 8.995 1.00 98.50 88 ILE A C 1
ATOM 704 O O . ILE A 1 88 ? -13.458 -0.797 8.535 1.00 98.50 88 ILE A O 1
ATOM 708 N N . TYR A 1 89 ? -14.694 1.057 8.249 1.00 98.19 89 TYR A N 1
ATOM 709 C CA . TYR A 1 89 ? -14.792 1.002 6.799 1.00 98.19 89 TYR A CA 1
ATOM 710 C C . TYR A 1 89 ? -13.876 2.044 6.182 1.00 98.19 89 TYR A C 1
ATOM 712 O O . TYR A 1 89 ? -13.797 3.169 6.673 1.00 98.19 89 TYR A O 1
ATOM 720 N N . ILE A 1 90 ? -13.237 1.674 5.082 1.00 98.31 90 ILE A N 1
ATOM 721 C CA . ILE A 1 90 ? -12.465 2.574 4.234 1.00 98.31 90 ILE A CA 1
ATOM 722 C C . ILE A 1 90 ? -13.320 2.841 3.002 1.00 98.31 90 ILE A C 1
ATOM 724 O O . ILE A 1 90 ? -13.717 1.912 2.297 1.00 98.31 90 ILE A O 1
ATOM 728 N N . ASN A 1 91 ? -13.666 4.110 2.785 1.00 98.19 91 ASN A N 1
ATOM 729 C CA . ASN A 1 91 ? -14.570 4.510 1.703 1.00 98.19 91 ASN A CA 1
ATOM 730 C C . ASN A 1 91 ? -13.820 5.091 0.495 1.00 98.19 91 ASN A C 1
ATOM 732 O O . ASN A 1 91 ? -14.434 5.356 -0.537 1.00 98.19 91 ASN A O 1
ATOM 736 N N . ARG A 1 92 ? -12.494 5.232 0.595 1.00 97.44 92 ARG A N 1
ATOM 737 C CA . ARG A 1 92 ? -11.639 5.724 -0.481 1.00 97.44 92 ARG A CA 1
ATOM 738 C C . ARG A 1 92 ? -10.556 4.715 -0.845 1.00 97.44 92 ARG A C 1
ATOM 740 O O . ARG A 1 92 ? -9.900 4.148 0.026 1.00 97.44 92 ARG A O 1
ATOM 747 N N . ARG A 1 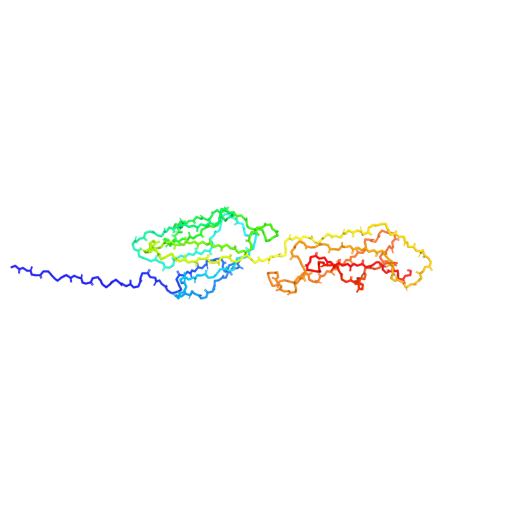93 ? -10.352 4.532 -2.149 1.00 97.00 93 ARG A N 1
ATOM 748 C CA . ARG A 1 93 ? -9.312 3.664 -2.707 1.00 97.00 93 ARG A CA 1
ATOM 749 C C . ARG A 1 93 ? -7.944 4.227 -2.336 1.00 97.00 93 ARG A C 1
ATOM 751 O O . ARG A 1 93 ? -7.780 5.446 -2.392 1.00 97.00 93 ARG A O 1
ATOM 758 N N . GLN A 1 94 ? -7.030 3.354 -1.928 1.00 97.38 94 GLN A N 1
ATOM 759 C CA . GLN A 1 94 ? -5.645 3.715 -1.638 1.00 97.38 94 GLN A CA 1
ATOM 760 C C . GLN A 1 94 ? -4.751 3.232 -2.774 1.00 97.38 94 GLN A C 1
ATOM 762 O O . GLN A 1 94 ? -4.980 2.133 -3.268 1.00 97.38 94 GLN A O 1
ATOM 767 N N . ASP A 1 95 ? -3.771 4.047 -3.130 1.00 96.38 95 ASP A N 1
ATOM 768 C CA . ASP A 1 95 ? -2.790 3.823 -4.199 1.00 96.38 95 ASP A CA 1
ATOM 769 C C . ASP A 1 95 ? -1.394 4.121 -3.609 1.00 96.38 95 ASP A C 1
ATOM 771 O O . ASP A 1 95 ? -1.162 5.190 -3.040 1.00 96.38 95 ASP A O 1
ATOM 775 N N . TYR A 1 96 ? -0.491 3.147 -3.617 1.00 95.50 96 TYR A N 1
ATOM 776 C CA . TYR A 1 96 ? 0.797 3.132 -2.927 1.00 95.50 96 TYR A CA 1
ATOM 777 C C . TYR A 1 96 ? 1.802 4.103 -3.543 1.00 95.50 96 TYR A C 1
ATOM 779 O O . TYR A 1 96 ? 2.656 4.660 -2.829 1.00 95.50 96 TYR A O 1
ATOM 787 N N . GLU A 1 97 ? 1.673 4.356 -4.841 1.00 94.38 97 GLU A N 1
ATOM 788 C CA . GLU A 1 97 ? 2.500 5.265 -5.620 1.00 94.38 97 GLU A CA 1
ATOM 789 C C . GLU A 1 97 ? 2.204 6.724 -5.250 1.00 94.38 97 GLU A C 1
ATOM 791 O O . GLU A 1 97 ? 3.114 7.563 -5.291 1.00 94.38 97 GLU A O 1
ATOM 796 N N . VAL A 1 98 ? 0.962 7.040 -4.852 1.00 94.06 98 VAL A N 1
ATOM 797 C CA . VAL A 1 98 ? 0.522 8.428 -4.598 1.00 94.06 98 VAL A CA 1
ATOM 798 C C . VAL A 1 98 ? 0.128 8.730 -3.150 1.00 94.06 98 VAL A C 1
ATOM 800 O O . VAL A 1 98 ? 0.309 9.866 -2.691 1.00 94.06 98 VAL A O 1
ATOM 803 N N . ASP A 1 99 ? -0.419 7.762 -2.419 1.00 94.81 99 ASP A N 1
ATOM 804 C CA . ASP A 1 99 ? -0.950 7.954 -1.074 1.00 94.81 99 ASP A CA 1
ATOM 805 C C . ASP A 1 99 ? 0.107 7.724 0.016 1.00 94.81 99 ASP A C 1
ATOM 807 O O . ASP A 1 99 ? 1.250 7.30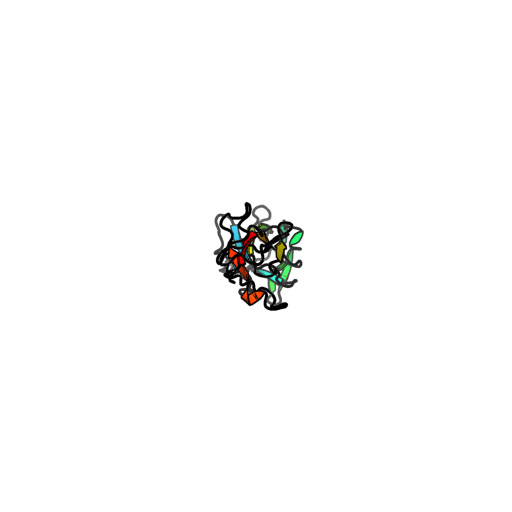1 -0.177 1.00 94.81 99 ASP A O 1
ATOM 811 N N . LYS A 1 100 ? -0.280 8.053 1.251 1.00 91.50 100 LYS A N 1
ATOM 812 C CA . LYS A 1 100 ? 0.559 7.787 2.416 1.00 91.50 100 LYS A CA 1
ATOM 813 C C . LYS A 1 100 ? 0.604 6.291 2.696 1.00 91.50 100 LYS A C 1
ATOM 815 O O . LYS A 1 100 ? -0.407 5.699 3.063 1.00 91.50 100 LYS A O 1
ATOM 820 N N . ARG A 1 101 ? 1.818 5.743 2.681 1.00 93.31 101 ARG A N 1
ATOM 821 C CA . ARG A 1 101 ? 2.107 4.335 2.995 1.00 93.31 101 ARG A CA 1
ATOM 822 C C . ARG A 1 101 ? 1.808 3.935 4.441 1.00 93.31 101 ARG A C 1
ATOM 824 O O . ARG A 1 101 ? 1.576 2.765 4.710 1.00 93.31 101 ARG A O 1
ATOM 831 N N . SER A 1 102 ? 1.796 4.892 5.370 1.00 95.31 102 SER A N 1
ATOM 832 C CA . SER A 1 102 ? 1.457 4.653 6.778 1.00 95.31 102 SER A CA 1
ATOM 833 C C . SER A 1 102 ? 0.422 5.660 7.258 1.00 95.31 102 SER A C 1
ATOM 835 O O . SER A 1 102 ? 0.618 6.875 7.163 1.00 95.31 102 SER A O 1
ATOM 837 N N . ASN A 1 103 ? -0.667 5.146 7.817 1.00 96.44 103 ASN A N 1
ATOM 838 C CA . ASN A 1 103 ? -1.806 5.902 8.313 1.00 96.44 103 ASN A CA 1
ATOM 839 C C . ASN A 1 103 ? -2.097 5.505 9.764 1.00 96.44 103 ASN A C 1
ATOM 841 O O . ASN A 1 103 ? -1.938 4.350 10.139 1.00 96.44 103 ASN A O 1
ATOM 845 N N . ILE A 1 104 ? -2.526 6.462 10.587 1.00 98.12 104 ILE A N 1
ATOM 846 C CA . ILE A 1 104 ? -2.849 6.220 12.000 1.00 98.12 104 ILE A CA 1
ATOM 847 C C . ILE A 1 104 ? -4.297 6.618 12.250 1.00 98.12 104 ILE A C 1
ATOM 849 O O . ILE A 1 104 ? -4.656 7.781 12.053 1.00 98.12 104 ILE A O 1
ATOM 853 N N . ILE A 1 105 ? -5.102 5.674 12.730 1.00 98.56 105 ILE A N 1
ATOM 854 C CA . ILE A 1 105 ? -6.458 5.921 13.223 1.00 98.56 105 ILE A CA 1
ATOM 855 C C . ILE A 1 105 ? -6.435 5.820 14.750 1.00 98.56 105 ILE A C 1
ATOM 857 O O . ILE A 1 105 ? -5.964 4.833 15.308 1.00 98.56 105 ILE A O 1
ATOM 861 N N . LEU A 1 106 ? -6.954 6.841 15.431 1.00 98.44 106 LEU A N 1
ATOM 862 C CA . LEU A 1 106 ? -7.137 6.841 16.880 1.00 98.44 106 LEU A CA 1
ATOM 863 C C . LEU A 1 106 ? -8.595 6.527 17.203 1.00 98.44 106 LEU A C 1
ATOM 865 O O . LEU A 1 106 ? -9.495 7.313 16.894 1.00 98.44 106 LEU A O 1
ATOM 869 N N . LEU A 1 107 ? -8.810 5.388 17.847 1.00 98.19 107 LEU A N 1
ATOM 870 C CA . LEU A 1 107 ? -10.113 4.846 18.201 1.00 98.19 107 LEU A CA 1
ATOM 871 C C . LEU A 1 107 ? -10.353 5.016 19.704 1.00 98.19 107 LEU A C 1
ATOM 873 O O . LEU A 1 107 ? -9.556 4.587 20.531 1.00 98.19 107 LEU A O 1
ATOM 877 N N . VAL A 1 108 ? -11.469 5.626 20.080 1.00 97.06 108 VAL A N 1
ATOM 878 C CA . VAL A 1 108 ? -11.923 5.707 21.472 1.00 97.06 108 VAL A CA 1
ATOM 879 C C . VAL A 1 108 ? -13.005 4.660 21.673 1.00 97.06 108 VAL A C 1
ATOM 881 O O . VAL A 1 108 ? -13.945 4.613 20.889 1.00 97.06 108 VAL A O 1
ATOM 884 N N . VAL A 1 109 ? -12.887 3.838 22.716 1.00 93.06 109 VAL A N 1
ATOM 885 C CA . VAL A 1 109 ? -13.893 2.817 23.052 1.00 93.06 109 VAL A CA 1
ATOM 886 C C . VAL A 1 109 ? -14.494 3.111 24.424 1.00 93.06 109 VAL A C 1
ATOM 888 O O . VAL A 1 109 ? -15.602 3.622 24.516 1.00 93.06 109 VAL A O 1
ATOM 891 N N . GLU A 1 110 ? -13.738 2.875 25.495 1.00 88.62 110 GLU A N 1
ATOM 892 C CA . GLU A 1 110 ? -14.236 3.023 26.872 1.00 88.62 110 GLU A CA 1
ATOM 893 C C . GLU A 1 110 ? -13.824 4.360 27.503 1.00 88.62 110 GLU A C 1
ATOM 895 O O . GLU A 1 110 ? -14.604 4.994 28.213 1.00 88.62 110 GLU A O 1
ATOM 900 N N . ASN A 1 111 ? -12.584 4.794 27.254 1.00 87.44 111 ASN A N 1
ATOM 901 C CA . ASN A 1 111 ? -11.995 5.970 27.882 1.00 87.44 111 ASN A CA 1
ATOM 902 C C . ASN A 1 111 ? -11.463 6.951 26.821 1.00 87.44 111 ASN A C 1
ATOM 904 O O . ASN A 1 111 ? -10.485 6.638 26.141 1.00 87.44 111 ASN A O 1
ATOM 908 N N . PRO A 1 112 ? -12.020 8.170 26.706 1.00 86.38 112 PRO A N 1
ATOM 909 C CA . PRO A 1 112 ? -11.560 9.156 25.725 1.00 86.38 112 PRO A CA 1
ATOM 910 C C . PRO A 1 112 ? -10.125 9.650 25.962 1.00 86.38 112 PRO A C 1
ATOM 912 O O . PRO A 1 112 ? -9.488 10.153 25.033 1.00 86.38 112 PRO A O 1
ATOM 915 N N . ALA A 1 113 ? -9.598 9.514 27.184 1.00 90.31 113 ALA A N 1
ATOM 916 C CA . ALA A 1 113 ? -8.221 9.880 27.505 1.00 90.31 113 ALA A CA 1
ATOM 917 C C . ALA A 1 113 ? -7.194 8.840 27.026 1.00 90.31 113 ALA A C 1
ATOM 919 O O . ALA A 1 113 ? -6.013 9.168 26.936 1.00 90.31 113 ALA A O 1
ATOM 920 N N . VAL A 1 114 ? -7.632 7.616 26.713 1.00 91.56 114 VAL A N 1
ATOM 921 C CA . VAL A 1 114 ? -6.760 6.488 26.369 1.00 91.56 114 VAL A CA 1
ATOM 922 C C . VAL A 1 114 ? -7.255 5.855 25.060 1.00 91.56 114 VAL A C 1
ATOM 924 O O . VAL A 1 114 ? -7.994 4.871 25.092 1.00 91.56 114 VAL A O 1
ATOM 927 N N . PRO A 1 115 ? -6.933 6.459 23.901 1.00 95.62 115 PRO A N 1
ATOM 928 C CA . PRO A 1 115 ? -7.327 5.909 22.612 1.00 95.62 115 PRO A CA 1
ATOM 929 C C . PRO A 1 115 ? -6.496 4.670 22.258 1.00 95.62 115 PRO A C 1
ATOM 931 O O . PRO A 1 115 ? -5.308 4.597 22.562 1.00 95.62 115 PRO A O 1
ATOM 934 N N . TYR A 1 116 ? -7.130 3.744 21.550 1.00 97.75 116 TYR A N 1
ATOM 935 C CA . TYR A 1 116 ? -6.484 2.655 20.832 1.00 97.75 116 TYR A CA 1
ATOM 936 C C . TYR A 1 116 ? -5.902 3.193 19.523 1.00 97.75 116 TYR A C 1
ATOM 938 O O . TYR A 1 116 ? -6.520 4.024 18.850 1.00 97.75 116 TYR A O 1
ATOM 946 N N . THR A 1 117 ? -4.726 2.705 19.152 1.00 98.50 117 THR A N 1
ATOM 947 C CA . THR A 1 117 ? -4.034 3.084 17.919 1.00 98.50 117 THR A CA 1
ATOM 948 C C . THR A 1 117 ? -4.203 1.980 16.887 1.00 98.50 117 THR A C 1
ATOM 950 O O . THR A 1 117 ? -3.813 0.846 17.132 1.00 98.50 117 THR A O 1
ATOM 953 N N . ILE A 1 118 ? -4.757 2.299 15.722 1.00 98.62 118 ILE A N 1
ATOM 954 C CA . ILE A 1 118 ? -4.754 1.405 14.562 1.00 98.62 118 ILE A CA 1
ATOM 955 C C . ILE A 1 118 ? -3.727 1.954 13.573 1.00 98.62 118 ILE A C 1
ATOM 957 O O . ILE A 1 118 ? -3.934 3.023 12.988 1.00 98.62 118 ILE A O 1
ATOM 961 N N . LEU A 1 119 ? -2.607 1.250 13.423 1.00 98.50 119 LEU A N 1
ATOM 962 C CA . LEU A 1 119 ? -1.546 1.604 12.488 1.00 98.50 119 LEU A CA 1
ATOM 963 C C . LEU A 1 119 ? -1.762 0.833 11.187 1.00 98.50 119 LEU A C 1
ATOM 965 O O . LEU A 1 119 ? -1.591 -0.379 11.143 1.00 98.50 119 LEU A O 1
ATOM 969 N N . VAL A 1 120 ? -2.146 1.544 10.131 1.00 98.31 120 VAL A N 1
ATOM 970 C CA . VAL A 1 120 ? -2.422 0.968 8.813 1.00 98.31 120 VAL A CA 1
ATOM 971 C C . VAL A 1 120 ? -1.230 1.204 7.897 1.00 98.31 120 VAL A C 1
ATOM 973 O O . VAL A 1 120 ? -0.934 2.346 7.538 1.00 98.31 120 VAL A O 1
ATOM 976 N N . THR A 1 121 ? -0.561 0.126 7.510 1.00 97.88 121 THR A N 1
ATOM 977 C CA . THR A 1 121 ? 0.505 0.099 6.513 1.00 97.88 121 THR A CA 1
ATOM 978 C C . THR A 1 121 ? -0.051 -0.400 5.189 1.00 97.88 121 THR A C 1
ATOM 980 O O . THR A 1 121 ? -0.586 -1.503 5.103 1.00 97.88 121 THR A O 1
ATOM 983 N N . LEU A 1 122 ? 0.085 0.426 4.158 1.00 96.62 122 LEU A N 1
ATOM 984 C CA . LEU A 1 122 ? -0.269 0.081 2.792 1.00 96.62 122 LEU A CA 1
ATOM 985 C C . LEU A 1 122 ? 0.794 -0.860 2.214 1.00 96.62 122 LEU A C 1
ATOM 987 O O . LEU A 1 122 ? 1.993 -0.603 2.347 1.00 96.62 122 LEU A O 1
ATOM 991 N N . VAL A 1 123 ? 0.349 -1.947 1.600 1.00 95.88 123 VAL A N 1
ATOM 992 C CA . VAL A 1 123 ? 1.181 -2.952 0.943 1.00 95.88 123 VAL A CA 1
ATOM 993 C C . VAL A 1 123 ? 1.050 -2.757 -0.557 1.00 95.88 123 VAL A C 1
ATOM 995 O O . VAL A 1 123 ? -0.059 -2.814 -1.083 1.00 95.88 123 VAL A O 1
ATOM 998 N N . ASN A 1 124 ? 2.193 -2.538 -1.201 1.00 94.50 124 ASN A N 1
ATOM 999 C CA . ASN A 1 124 ? 2.295 -2.352 -2.642 1.00 94.50 124 ASN A CA 1
ATOM 1000 C C . ASN A 1 124 ? 1.847 -3.616 -3.400 1.00 94.50 124 ASN A C 1
ATOM 1002 O O . ASN A 1 124 ? 2.161 -4.724 -2.940 1.00 94.50 124 ASN A O 1
ATOM 1006 N N . ILE A 1 125 ? 1.195 -3.474 -4.552 1.00 93.88 125 ILE A N 1
ATOM 1007 C CA . ILE A 1 125 ? 0.898 -4.552 -5.507 1.00 93.88 125 ILE A CA 1
ATOM 1008 C C . ILE A 1 125 ? 1.439 -4.233 -6.904 1.00 93.88 125 ILE A C 1
ATOM 1010 O O . ILE A 1 125 ? 1.983 -3.175 -7.161 1.00 93.88 125 ILE A O 1
ATOM 1014 N N . LEU A 1 126 ? 1.369 -5.222 -7.795 1.00 92.75 126 LEU A N 1
ATOM 1015 C CA . LEU A 1 126 ? 1.822 -5.073 -9.172 1.00 92.75 126 LEU A CA 1
ATOM 1016 C C . LEU A 1 126 ? 0.650 -4.646 -10.065 1.00 92.75 126 LEU A C 1
ATOM 1018 O O . LEU A 1 126 ? 0.018 -5.500 -10.695 1.00 92.75 126 LEU A O 1
ATOM 1022 N N . ASP A 1 127 ? 0.327 -3.356 -10.083 1.00 93.06 127 ASP A N 1
ATOM 1023 C CA . ASP A 1 127 ? -0.804 -2.783 -10.822 1.00 93.06 127 ASP A CA 1
ATOM 1024 C C . ASP A 1 127 ? -0.401 -1.770 -11.909 1.00 93.06 127 ASP A C 1
ATOM 1026 O O . ASP A 1 127 ? -1.219 -1.468 -12.787 1.00 93.06 127 ASP A O 1
ATOM 1030 N N . ASN A 1 128 ? 0.857 -1.322 -11.952 1.00 92.38 128 ASN A N 1
ATOM 1031 C CA . ASN A 1 128 ? 1.349 -0.460 -13.022 1.00 92.38 128 ASN A CA 1
ATOM 1032 C C . ASN A 1 128 ? 2.181 -1.234 -14.048 1.00 92.38 128 ASN A C 1
ATOM 1034 O O . ASN A 1 128 ? 3.077 -2.010 -13.733 1.00 92.38 128 ASN A O 1
ATOM 1038 N N . ALA A 1 129 ? 1.934 -0.974 -15.333 1.00 91.06 129 ALA A N 1
ATOM 1039 C CA . ALA A 1 129 ? 2.778 -1.513 -16.393 1.00 91.06 129 ALA A CA 1
ATOM 1040 C C . ALA A 1 129 ? 4.112 -0.742 -16.477 1.00 91.06 129 ALA A C 1
ATOM 1042 O O . ALA A 1 129 ? 4.112 0.493 -16.403 1.00 91.06 129 ALA A O 1
ATOM 1043 N N . PRO A 1 130 ? 5.249 -1.422 -16.714 1.00 91.62 130 PRO A N 1
ATOM 1044 C CA . PRO A 1 130 ? 6.511 -0.742 -16.968 1.00 91.62 130 PRO A CA 1
ATOM 1045 C C . PRO A 1 130 ? 6.461 0.063 -18.269 1.00 91.62 130 PRO A C 1
ATOM 1047 O O . PRO A 1 130 ? 5.868 -0.352 -19.266 1.00 91.62 130 PRO A O 1
ATOM 1050 N N . VAL A 1 131 ? 7.166 1.191 -18.287 1.00 92.06 131 VAL A N 1
ATOM 1051 C CA . VAL A 1 131 ? 7.301 2.070 -19.451 1.00 92.06 131 VAL A CA 1
ATOM 1052 C C . VAL A 1 131 ? 8.761 2.130 -19.872 1.00 92.06 131 VAL A C 1
ATOM 1054 O O . VAL A 1 131 ? 9.623 2.501 -19.079 1.00 92.06 131 VAL A O 1
ATOM 1057 N N . MET A 1 132 ? 9.036 1.804 -21.136 1.00 90.94 132 MET A N 1
ATOM 1058 C CA . MET A 1 132 ? 10.364 1.935 -21.735 1.00 90.94 132 MET A CA 1
ATOM 1059 C C . MET A 1 132 ? 10.473 3.229 -22.550 1.00 90.94 132 MET A C 1
ATOM 1061 O O . MET A 1 132 ? 9.608 3.527 -23.374 1.00 90.94 132 MET A O 1
ATOM 1065 N N . THR A 1 133 ? 11.556 3.981 -22.363 1.00 91.94 133 THR A N 1
ATOM 1066 C CA . THR A 1 133 ? 11.877 5.191 -23.131 1.00 91.94 133 THR A CA 1
ATOM 1067 C C . THR A 1 133 ? 13.336 5.187 -23.580 1.00 91.94 133 THR A C 1
ATOM 1069 O O . THR A 1 133 ? 14.216 4.701 -22.875 1.00 91.94 133 THR A O 1
ATOM 1072 N N . ALA A 1 134 ? 13.611 5.731 -24.767 1.00 90.88 134 ALA A N 1
ATOM 1073 C CA . ALA A 1 134 ? 14.980 5.934 -25.236 1.00 90.88 134 ALA A CA 1
ATOM 1074 C C . ALA A 1 134 ? 15.604 7.170 -24.563 1.00 90.88 134 ALA A C 1
ATOM 1076 O O . ALA A 1 134 ? 15.002 8.248 -24.546 1.00 90.88 134 ALA A O 1
ATOM 1077 N N . GLU A 1 135 ? 16.825 7.038 -24.047 1.00 90.19 135 GLU A N 1
ATOM 1078 C CA . GLU A 1 135 ? 17.610 8.155 -23.520 1.00 90.19 135 GLU A CA 1
ATOM 1079 C C . GLU A 1 135 ? 18.341 8.869 -24.663 1.00 90.19 135 GLU A C 1
ATOM 1081 O O . GLU A 1 135 ? 19.541 8.715 -24.885 1.00 90.19 135 GLU A O 1
ATOM 1086 N N . GLY A 1 136 ? 17.578 9.669 -25.406 1.00 86.06 136 GLY A N 1
ATOM 1087 C CA . GLY A 1 136 ? 18.080 10.452 -26.529 1.00 86.06 136 GLY A CA 1
ATOM 1088 C C . GLY A 1 136 ? 18.111 9.682 -27.847 1.00 86.06 136 GLY A C 1
ATOM 1089 O O . GLY A 1 136 ? 17.434 8.670 -28.028 1.00 86.06 136 GLY A O 1
ATOM 1090 N N . ASN A 1 137 ? 18.871 10.219 -28.799 1.00 85.19 137 ASN A N 1
ATOM 1091 C CA . ASN A 1 137 ? 18.990 9.623 -30.122 1.00 85.19 137 ASN A CA 1
ATOM 1092 C C . ASN A 1 137 ? 19.983 8.461 -30.090 1.00 85.19 137 ASN A C 1
ATOM 1094 O O . ASN A 1 137 ? 21.058 8.560 -29.499 1.00 85.19 137 ASN A O 1
ATOM 1098 N N . CYS A 1 138 ? 19.615 7.383 -30.771 1.00 84.69 138 CYS A N 1
ATOM 1099 C CA . CYS A 1 138 ? 20.426 6.191 -30.938 1.00 84.69 138 CYS A CA 1
ATOM 1100 C C . CYS A 1 138 ? 20.899 6.113 -32.389 1.00 84.69 138 CYS A C 1
ATOM 1102 O O . CYS A 1 138 ? 20.085 6.149 -33.310 1.00 84.69 138 CYS A O 1
ATOM 1104 N N . GLU A 1 139 ? 22.208 5.991 -32.576 1.00 84.81 139 GLU A N 1
ATOM 1105 C CA . GLU A 1 139 ? 22.821 5.730 -33.873 1.00 84.81 139 GLU A CA 1
ATOM 1106 C C . GLU A 1 139 ? 23.651 4.457 -33.765 1.00 84.81 139 GLU A C 1
ATOM 1108 O O . GLU A 1 139 ? 24.408 4.262 -32.810 1.00 84.81 139 GLU A O 1
ATOM 1113 N N . ILE A 1 140 ? 23.471 3.574 -34.741 1.00 84.00 140 ILE A N 1
ATOM 1114 C CA . ILE A 1 140 ? 24.098 2.262 -34.776 1.00 84.00 140 ILE A CA 1
ATOM 1115 C C . ILE A 1 140 ? 24.725 2.059 -36.150 1.00 84.00 140 ILE A C 1
ATOM 1117 O O . ILE A 1 140 ? 24.087 2.288 -37.175 1.00 84.00 140 ILE A O 1
ATOM 1121 N N . GLU A 1 141 ? 25.978 1.613 -36.160 1.00 81.62 141 GLU A N 1
ATOM 1122 C CA . GLU A 1 141 ? 26.666 1.210 -37.382 1.00 81.62 141 GLU A CA 1
ATOM 1123 C C . GLU A 1 141 ? 26.138 -0.150 -37.858 1.00 81.62 141 GLU A C 1
ATOM 1125 O O . GLU A 1 141 ? 26.229 -1.143 -37.142 1.00 81.62 141 GLU A O 1
ATOM 1130 N N . GLU A 1 142 ? 25.620 -0.196 -39.086 1.00 72.38 142 GLU A N 1
ATOM 1131 C CA . GLU A 1 142 ? 24.941 -1.364 -39.671 1.00 72.38 142 GLU A CA 1
ATOM 1132 C C . GLU A 1 142 ? 25.840 -2.608 -39.827 1.00 72.38 142 GLU A C 1
ATOM 1134 O O . GLU A 1 142 ? 25.347 -3.725 -39.818 1.00 72.38 142 GLU A O 1
ATOM 1139 N N . GLN A 1 143 ? 27.161 -2.443 -39.965 1.00 78.38 143 GLN A N 1
ATOM 1140 C CA . GLN A 1 143 ? 28.095 -3.543 -40.283 1.00 78.38 143 GLN A CA 1
ATOM 1141 C C . GLN A 1 143 ? 28.941 -4.007 -39.095 1.00 78.38 143 GLN A C 1
ATOM 1143 O O . GLN A 1 143 ? 29.987 -4.638 -39.274 1.00 78.38 143 GLN A O 1
ATOM 1148 N N . ARG A 1 144 ? 28.549 -3.639 -37.877 1.00 80.75 144 ARG A N 1
ATOM 1149 C CA . ARG A 1 144 ? 29.277 -4.041 -36.681 1.00 80.75 144 ARG A CA 1
ATOM 1150 C C . ARG A 1 144 ? 28.653 -5.311 -36.114 1.00 80.75 144 ARG A C 1
ATOM 1152 O O . ARG A 1 144 ? 27.524 -5.287 -35.647 1.00 80.75 144 ARG A O 1
ATOM 1159 N N . ASP A 1 145 ? 29.412 -6.398 -36.114 1.00 82.38 145 ASP A N 1
ATOM 1160 C CA . ASP A 1 145 ? 28.985 -7.659 -35.501 1.00 82.38 145 ASP A CA 1
ATOM 1161 C C . ASP A 1 145 ? 29.229 -7.638 -33.980 1.00 82.38 145 ASP A C 1
ATOM 1163 O O . ASP A 1 145 ? 30.220 -7.063 -33.518 1.00 82.38 145 ASP A O 1
ATOM 1167 N N . ASP A 1 146 ? 28.336 -8.285 -33.221 1.00 87.88 146 ASP A N 1
ATOM 1168 C CA . ASP A 1 146 ? 28.424 -8.557 -31.774 1.00 87.88 146 ASP A CA 1
ATOM 1169 C C . ASP A 1 146 ? 28.979 -7.398 -30.927 1.00 87.88 146 ASP A C 1
ATOM 1171 O O . ASP A 1 146 ? 30.123 -7.396 -30.459 1.00 87.88 146 ASP A O 1
ATOM 1175 N N . PHE A 1 147 ? 28.153 -6.376 -30.719 1.00 90.31 147 PHE A N 1
ATOM 1176 C CA . PHE A 1 147 ? 28.535 -5.208 -29.932 1.00 90.31 147 PHE A CA 1
ATOM 1177 C C . PHE A 1 147 ? 27.379 -4.704 -29.077 1.00 90.31 147 PHE A C 1
ATOM 1179 O O . PHE A 1 147 ? 26.218 -4.736 -29.475 1.00 90.31 147 PHE A O 1
ATOM 1186 N N . VAL A 1 148 ? 27.712 -4.165 -27.905 1.00 91.12 148 VAL A N 1
ATOM 1187 C CA . VAL A 1 148 ? 26.773 -3.396 -27.086 1.00 91.12 148 VAL A CA 1
ATOM 1188 C C . VAL A 1 148 ? 26.865 -1.939 -27.523 1.00 91.12 148 VAL A C 1
ATOM 1190 O O . VAL A 1 148 ? 27.930 -1.323 -27.438 1.00 91.12 148 VAL A O 1
ATOM 1193 N N . SER A 1 149 ? 25.766 -1.404 -28.045 1.00 90.25 149 SER A N 1
ATOM 1194 C CA . SER A 1 149 ? 25.687 -0.012 -28.481 1.00 90.25 149 SER A CA 1
ATOM 1195 C C . SER A 1 149 ? 25.700 0.954 -27.291 1.00 90.25 149 SER A C 1
ATOM 1197 O O . SER A 1 149 ? 25.421 0.583 -26.150 1.00 90.25 149 SER A O 1
ATOM 1199 N N . GLY A 1 150 ? 25.973 2.231 -27.570 1.00 88.62 150 GLY A N 1
ATOM 1200 C CA . GLY A 1 150 ? 25.741 3.315 -26.612 1.00 88.62 150 GLY A CA 1
ATOM 1201 C C . GLY A 1 150 ? 24.265 3.697 -26.469 1.00 88.62 150 GLY A C 1
ATOM 1202 O O . GLY A 1 150 ? 23.948 4.573 -25.670 1.00 88.62 150 GLY A O 1
ATOM 1203 N N . CYS A 1 151 ? 23.369 3.064 -27.232 1.00 91.00 151 CYS A N 1
ATOM 1204 C CA . CYS A 1 151 ? 21.945 3.337 -27.162 1.00 91.00 151 CYS A CA 1
ATOM 1205 C C . CYS A 1 151 ? 21.410 2.839 -25.836 1.00 91.00 151 CYS A C 1
ATOM 1207 O O . CYS A 1 151 ? 21.597 1.672 -25.491 1.00 91.00 151 CYS A O 1
ATOM 1209 N N . LEU A 1 152 ? 20.784 3.742 -25.097 1.00 92.06 152 LEU A N 1
ATOM 1210 C CA . LEU A 1 152 ? 20.360 3.513 -23.733 1.00 92.06 152 LEU A CA 1
ATOM 1211 C C . LEU A 1 152 ? 18.848 3.675 -23.658 1.00 92.06 152 LEU A C 1
ATOM 1213 O O . LEU A 1 152 ? 18.283 4.630 -24.188 1.00 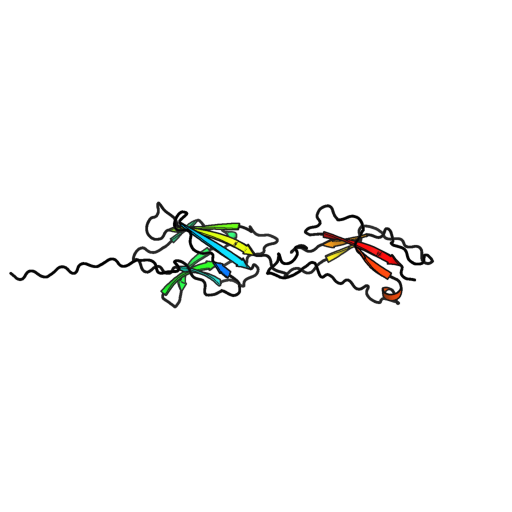92.06 152 LEU A O 1
ATOM 1217 N N . PHE A 1 153 ? 18.206 2.718 -23.013 1.00 92.94 153 PHE A N 1
ATOM 1218 C CA . PHE A 1 153 ? 16.775 2.683 -22.786 1.00 92.94 153 PHE A CA 1
ATOM 1219 C C . PHE A 1 153 ? 16.541 2.640 -21.286 1.00 92.94 153 PHE A C 1
ATOM 1221 O O . PHE A 1 153 ? 17.098 1.783 -20.595 1.00 92.94 153 PHE A O 1
ATOM 1228 N N . ASN A 1 154 ? 15.724 3.557 -20.784 1.00 93.69 154 ASN A N 1
ATOM 1229 C CA . ASN A 1 154 ? 15.258 3.528 -19.412 1.00 93.69 154 ASN A CA 1
ATOM 1230 C C . ASN A 1 154 ? 13.929 2.787 -19.353 1.00 93.69 154 ASN A C 1
ATOM 1232 O O . ASN A 1 154 ? 13.008 3.102 -20.103 1.00 93.69 154 ASN A O 1
ATOM 1236 N N . VAL A 1 155 ? 13.815 1.837 -18.436 1.00 93.75 155 VAL A N 1
ATOM 1237 C CA . VAL A 1 155 ? 12.543 1.235 -18.063 1.00 93.75 155 VAL A CA 1
ATOM 1238 C C . VAL A 1 155 ? 12.172 1.736 -16.685 1.00 93.75 155 VAL A C 1
ATOM 1240 O O . VAL A 1 155 ? 12.848 1.414 -15.708 1.00 93.75 155 VAL A O 1
ATOM 1243 N N . TYR A 1 156 ? 11.087 2.493 -16.626 1.00 94.44 156 TYR A N 1
ATOM 1244 C CA . TYR A 1 156 ? 10.465 2.948 -15.396 1.00 94.44 156 TYR A CA 1
ATOM 1245 C C . TYR A 1 156 ? 9.316 2.017 -15.005 1.00 94.44 156 TYR A C 1
ATOM 1247 O O . TYR A 1 156 ? 8.528 1.619 -15.861 1.00 94.44 156 TYR A O 1
ATOM 1255 N N . HIS A 1 157 ? 9.205 1.701 -13.720 1.00 94.69 157 HIS A N 1
ATOM 1256 C CA . HIS A 1 157 ? 8.087 0.956 -13.148 1.00 94.69 157 HIS A CA 1
ATOM 1257 C C . HIS A 1 157 ? 7.627 1.673 -11.883 1.00 94.69 157 HIS A C 1
ATOM 1259 O O . HIS A 1 157 ? 8.452 1.891 -10.995 1.00 94.69 157 HIS A O 1
ATOM 1265 N N . ALA A 1 158 ? 6.349 2.053 -11.805 1.00 94.06 158 ALA A N 1
ATOM 1266 C CA . ALA A 1 158 ? 5.836 2.841 -10.681 1.00 94.06 158 ALA A CA 1
ATOM 1267 C C . ALA A 1 158 ? 5.864 2.044 -9.366 1.00 94.06 158 ALA A C 1
ATOM 1269 O O . ALA A 1 158 ? 6.403 2.547 -8.386 1.00 94.06 158 ALA A O 1
ATOM 1270 N N . ASP A 1 159 ? 5.491 0.763 -9.425 1.00 92.75 159 ASP A N 1
ATOM 1271 C CA . ASP A 1 159 ? 5.528 -0.160 -8.275 1.00 92.75 159 ASP A CA 1
ATOM 1272 C C . ASP A 1 159 ? 6.969 -0.471 -7.828 1.00 92.75 159 ASP A C 1
ATOM 1274 O O . ASP A 1 159 ? 7.244 -0.861 -6.693 1.00 92.75 159 ASP A O 1
ATOM 1278 N N . GLY A 1 160 ? 7.935 -0.251 -8.723 1.00 92.56 160 GLY A N 1
ATOM 1279 C CA .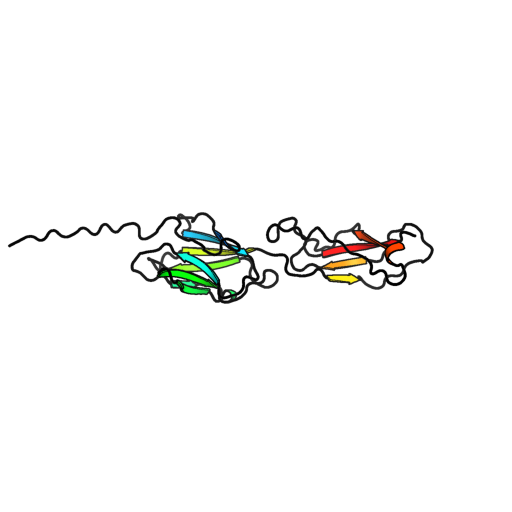 GLY A 1 160 ? 9.351 -0.487 -8.493 1.00 92.56 160 GLY A CA 1
ATOM 1280 C C . GLY A 1 160 ? 9.819 -1.911 -8.798 1.00 92.56 160 GLY A C 1
ATOM 1281 O O . GLY A 1 160 ? 9.077 -2.774 -9.250 1.00 92.56 160 GLY A O 1
ATOM 1282 N N . PHE A 1 161 ? 11.109 -2.152 -8.570 1.00 90.44 161 PHE A N 1
ATOM 1283 C CA . PHE A 1 161 ? 11.856 -3.374 -8.887 1.00 90.44 161 PHE A CA 1
ATOM 1284 C C . PHE A 1 161 ? 12.269 -4.148 -7.628 1.00 90.44 161 PHE A C 1
ATOM 1286 O O . PHE A 1 161 ? 13.373 -4.690 -7.544 1.00 90.44 161 PHE A O 1
ATOM 1293 N N . GLU A 1 162 ? 11.417 -4.182 -6.607 1.00 84.38 162 GLU A N 1
ATOM 1294 C CA . GLU A 1 162 ? 11.721 -4.851 -5.342 1.00 84.38 162 GLU A CA 1
ATOM 1295 C C . GLU A 1 162 ? 11.462 -6.364 -5.440 1.00 84.38 162 GLU A C 1
ATOM 1297 O O . GLU A 1 162 ? 10.374 -6.814 -5.790 1.00 84.38 162 GLU A O 1
ATOM 1302 N N . VAL A 1 163 ? 12.478 -7.186 -5.144 1.00 85.06 163 VAL A N 1
ATOM 1303 C CA . VAL A 1 163 ? 12.337 -8.654 -5.171 1.00 85.06 163 VAL A CA 1
ATOM 1304 C C . VAL A 1 163 ? 11.392 -9.077 -4.049 1.00 85.06 163 VAL A C 1
ATOM 1306 O O . VAL A 1 163 ? 11.734 -8.919 -2.878 1.00 85.06 163 VAL A O 1
ATOM 1309 N N . ASN A 1 164 ? 10.241 -9.652 -4.405 1.00 80.38 164 ASN A N 1
ATOM 1310 C CA . ASN A 1 164 ? 9.229 -10.169 -3.475 1.00 80.38 164 ASN A CA 1
ATOM 1311 C C . ASN A 1 164 ? 8.705 -9.130 -2.458 1.00 80.38 164 ASN A C 1
ATOM 1313 O O . ASN A 1 164 ? 8.141 -9.509 -1.434 1.00 80.38 164 ASN A O 1
ATOM 1317 N N . GLY A 1 165 ? 8.901 -7.831 -2.716 1.00 80.12 165 GLY A N 1
ATOM 1318 C CA . GLY A 1 165 ? 8.463 -6.742 -1.832 1.00 80.12 165 GLY A CA 1
ATOM 1319 C C . GLY A 1 165 ? 7.032 -6.264 -2.095 1.00 80.12 165 GLY A C 1
ATOM 1320 O O . GLY A 1 165 ? 6.436 -5.616 -1.241 1.00 80.12 165 GLY A O 1
ATOM 1321 N N . ILE A 1 166 ? 6.475 -6.609 -3.258 1.00 86.56 166 ILE A N 1
ATOM 1322 C CA . ILE A 1 166 ? 5.227 -6.059 -3.797 1.00 86.56 166 ILE A CA 1
ATOM 1323 C C . ILE A 1 166 ? 4.190 -7.178 -3.809 1.00 86.56 166 ILE A C 1
ATOM 1325 O O . ILE A 1 166 ? 4.237 -8.044 -4.677 1.00 86.56 166 ILE A O 1
ATOM 1329 N N . GLY A 1 167 ? 3.327 -7.261 -2.797 1.00 85.31 167 GLY A N 1
ATOM 1330 C CA . GLY A 1 167 ? 2.32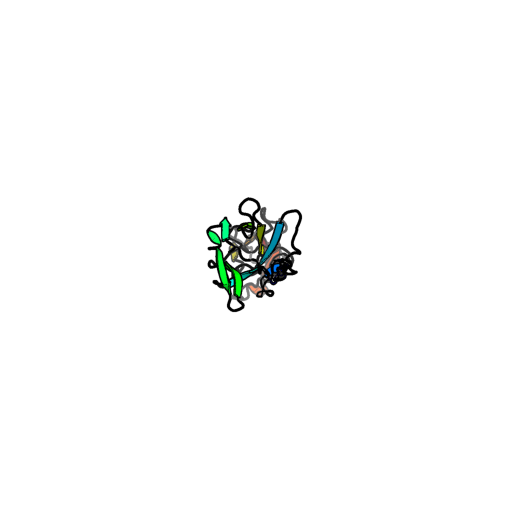4 -8.329 -2.686 1.00 85.31 167 GLY A CA 1
ATOM 1331 C C . GLY A 1 167 ? 2.900 -9.754 -2.768 1.00 85.31 167 GLY A C 1
ATOM 1332 O O . GLY A 1 167 ? 2.220 -10.663 -3.234 1.00 85.31 167 GLY A O 1
ATOM 1333 N N . ASN A 1 168 ? 4.170 -9.953 -2.379 1.00 82.00 168 ASN A N 1
ATOM 1334 C CA . ASN A 1 168 ? 4.929 -11.198 -2.590 1.00 82.00 168 ASN A CA 1
ATOM 1335 C C . ASN A 1 168 ? 5.066 -11.622 -4.077 1.00 82.00 168 ASN A C 1
ATOM 1337 O O . ASN A 1 168 ? 5.243 -12.798 -4.392 1.00 82.00 168 ASN A O 1
ATOM 1341 N N . THR A 1 169 ? 5.005 -10.658 -4.994 1.00 81.25 169 THR A N 1
ATOM 1342 C CA . THR A 1 169 ? 5.279 -10.800 -6.430 1.00 81.25 169 THR A CA 1
ATOM 1343 C C . THR A 1 169 ? 6.646 -10.205 -6.781 1.00 81.25 169 THR A C 1
ATOM 1345 O O . THR A 1 169 ? 7.162 -9.321 -6.090 1.00 81.25 169 THR A O 1
ATOM 1348 N N . SER A 1 170 ? 7.281 -10.731 -7.832 1.00 81.06 170 SER A N 1
ATOM 1349 C CA . SER A 1 170 ? 8.600 -10.288 -8.290 1.00 81.06 170 SER A CA 1
ATOM 1350 C C . SER A 1 170 ? 8.465 -9.414 -9.533 1.00 81.06 170 SER A C 1
ATOM 1352 O O . SER A 1 170 ? 8.256 -9.915 -10.632 1.00 81.06 170 SER A O 1
ATOM 1354 N N . THR A 1 171 ? 8.679 -8.109 -9.388 1.00 80.62 171 THR A N 1
ATOM 1355 C CA . THR A 1 171 ? 8.758 -7.172 -10.526 1.00 80.62 171 THR A CA 1
ATOM 1356 C C . THR A 1 171 ? 10.122 -7.189 -11.216 1.00 80.62 171 THR A C 1
ATOM 1358 O O . THR A 1 171 ? 10.363 -6.497 -12.206 1.00 80.62 171 THR A O 1
ATOM 1361 N N . ASN A 1 172 ? 11.062 -7.993 -10.709 1.00 78.44 172 ASN A N 1
ATOM 1362 C CA . ASN A 1 172 ? 12.382 -8.126 -11.311 1.00 78.44 172 ASN A CA 1
ATOM 1363 C C . ASN A 1 172 ? 12.402 -8.981 -12.574 1.00 78.44 172 ASN A C 1
ATOM 1365 O O . ASN A 1 172 ? 13.381 -8.917 -13.321 1.00 78.44 172 ASN A O 1
ATOM 1369 N N . GLU A 1 173 ? 11.334 -9.732 -12.814 1.00 77.62 173 GLU A N 1
ATOM 1370 C CA . GLU A 1 173 ? 11.147 -10.584 -13.978 1.00 77.62 173 GLU A CA 1
ATOM 1371 C C . GLU A 1 173 ? 10.547 -9.764 -15.123 1.00 77.62 173 GLU A C 1
ATOM 1373 O O . GLU A 1 173 ? 9.344 -9.754 -15.357 1.00 77.62 173 GLU A O 1
ATOM 1378 N N . LEU A 1 174 ? 11.410 -9.032 -15.829 1.00 75.56 174 LEU A N 1
ATOM 1379 C CA . LEU A 1 174 ? 11.038 -8.302 -17.037 1.00 75.56 174 LEU A CA 1
ATOM 1380 C C . LEU A 1 174 ? 11.560 -9.027 -18.272 1.00 75.56 174 LEU A C 1
ATOM 1382 O O . LEU A 1 174 ? 12.753 -9.320 -18.368 1.00 75.56 174 LEU A O 1
ATOM 1386 N N . SER A 1 175 ? 10.684 -9.226 -19.251 1.00 73.75 175 SER A N 1
ATOM 1387 C CA . SER A 1 175 ? 11.065 -9.610 -20.606 1.00 73.75 175 SER A CA 1
ATOM 1388 C C . SER A 1 175 ? 10.693 -8.494 -21.570 1.00 73.75 175 SER A C 1
ATOM 1390 O O . SER A 1 175 ? 9.527 -8.110 -21.648 1.00 73.75 175 SER A O 1
ATOM 1392 N N . PHE A 1 176 ? 11.672 -8.011 -22.329 1.00 76.19 176 PHE A N 1
ATOM 1393 C CA . PHE A 1 176 ? 11.442 -7.100 -23.444 1.00 76.19 176 PHE A CA 1
ATOM 1394 C C . PHE A 1 176 ? 11.713 -7.850 -24.733 1.00 76.19 176 PHE A C 1
ATOM 1396 O O . PHE A 1 176 ? 12.750 -8.498 -24.867 1.00 76.19 176 PHE A O 1
ATOM 1403 N N . ALA A 1 177 ? 10.779 -7.752 -25.668 1.00 76.69 177 ALA A N 1
ATOM 1404 C CA . ALA A 1 177 ? 10.978 -8.201 -27.031 1.00 76.69 177 ALA A CA 1
ATOM 1405 C C . ALA A 1 177 ? 11.061 -6.970 -27.927 1.00 76.69 177 ALA A C 1
ATOM 1407 O O . ALA A 1 177 ? 10.356 -5.983 -27.712 1.00 76.69 177 ALA A O 1
ATOM 1408 N N . ILE A 1 178 ? 11.940 -7.032 -28.919 1.00 81.12 178 ILE A N 1
ATOM 1409 C CA . ILE A 1 178 ? 11.910 -6.087 -30.024 1.00 81.12 178 ILE A CA 1
ATOM 1410 C C . ILE A 1 178 ? 10.800 -6.568 -30.946 1.00 81.12 178 ILE A C 1
ATOM 1412 O O . ILE A 1 178 ? 10.822 -7.722 -31.378 1.00 81.12 178 ILE A O 1
ATOM 1416 N N . ASP A 1 179 ? 9.823 -5.701 -31.209 1.00 81.38 179 ASP A N 1
ATOM 1417 C CA . ASP A 1 179 ? 8.814 -5.981 -32.224 1.00 81.38 179 ASP A CA 1
ATOM 1418 C C . ASP A 1 179 ? 9.527 -6.338 -33.526 1.00 81.38 179 ASP A C 1
ATOM 1420 O O . ASP A 1 179 ? 10.423 -5.616 -33.971 1.00 81.38 179 ASP A O 1
ATOM 1424 N N . ASP A 1 180 ? 9.124 -7.447 -34.145 1.00 76.31 180 ASP A N 1
ATOM 1425 C CA . ASP A 1 180 ? 9.760 -7.965 -35.356 1.00 76.31 180 ASP A CA 1
ATOM 1426 C C . ASP A 1 180 ? 9.350 -7.171 -36.610 1.00 76.31 180 ASP A C 1
ATOM 1428 O O . ASP A 1 180 ? 8.882 -7.684 -37.629 1.00 76.31 180 ASP A O 1
ATOM 1432 N N . ALA A 1 181 ? 9.484 -5.853 -36.527 1.00 76.12 181 ALA A N 1
ATOM 1433 C CA . ALA A 1 181 ? 9.401 -4.976 -37.667 1.00 76.12 181 ALA A CA 1
ATOM 1434 C C . ALA A 1 181 ? 10.645 -5.210 -38.532 1.00 76.12 181 ALA A C 1
ATOM 1436 O O . ALA A 1 181 ? 11.727 -4.705 -38.245 1.00 76.12 181 ALA A O 1
ATOM 1437 N N . SER A 1 182 ? 10.467 -5.942 -39.633 1.00 73.94 182 SER A N 1
ATOM 1438 C CA . SER A 1 182 ? 11.505 -6.187 -40.647 1.00 73.94 182 SER A CA 1
ATOM 1439 C C . SER A 1 182 ? 12.731 -6.978 -40.152 1.00 73.94 182 SER A C 1
ATOM 1441 O O . SER A 1 182 ? 13.836 -6.696 -40.607 1.00 73.94 182 SER A O 1
ATOM 1443 N N . GLY A 1 183 ? 12.568 -7.955 -39.252 1.00 80.25 183 GLY A N 1
ATOM 1444 C CA . GLY A 1 183 ? 13.679 -8.798 -38.780 1.00 80.25 183 GLY A CA 1
ATOM 1445 C C . GLY A 1 183 ? 14.473 -8.202 -37.615 1.00 80.25 183 GLY A C 1
ATOM 1446 O O . GLY A 1 183 ? 15.518 -8.730 -37.248 1.00 80.25 183 GLY A O 1
ATOM 1447 N N . ALA A 1 184 ? 14.030 -7.088 -37.019 1.00 82.44 184 ALA A N 1
ATOM 1448 C CA . ALA A 1 184 ? 14.798 -6.377 -35.994 1.00 82.44 184 ALA A CA 1
ATOM 1449 C C . ALA A 1 184 ? 15.152 -7.251 -34.775 1.00 82.44 184 ALA A C 1
ATOM 1451 O O . ALA A 1 184 ? 16.227 -7.084 -34.201 1.00 82.44 184 ALA A O 1
ATOM 1452 N N . GLY A 1 185 ? 14.288 -8.204 -34.412 1.00 83.44 185 GLY A N 1
ATOM 1453 C CA . GLY A 1 185 ? 14.553 -9.154 -33.328 1.00 83.44 185 GLY A CA 1
ATOM 1454 C C . GLY A 1 185 ? 15.627 -10.203 -33.651 1.00 83.44 185 GLY A C 1
ATOM 1455 O O . GLY A 1 185 ? 16.167 -10.808 -32.731 1.00 83.44 185 GLY A O 1
ATOM 1456 N N . GLU A 1 186 ? 15.964 -10.415 -34.928 1.00 85.31 186 GLU A N 1
ATOM 1457 C CA . GLU A 1 186 ? 17.083 -11.280 -35.340 1.00 85.31 186 GLU A CA 1
ATOM 1458 C C . GLU A 1 186 ? 18.432 -10.562 -35.190 1.00 85.31 186 GLU A C 1
ATOM 1460 O O . GLU A 1 186 ? 19.451 -11.192 -34.906 1.00 85.31 186 GLU A O 1
ATOM 1465 N N . HIS A 1 187 ? 18.421 -9.236 -35.339 1.00 85.94 187 HIS A N 1
ATOM 1466 C CA . HIS A 1 187 ? 19.620 -8.404 -35.372 1.00 85.94 187 HIS A CA 1
ATOM 1467 C C . HIS A 1 187 ? 19.929 -7.721 -34.042 1.00 85.94 187 HIS A C 1
ATOM 1469 O O . HIS A 1 187 ? 21.071 -7.314 -33.826 1.00 85.94 187 HIS A O 1
ATOM 1475 N N . PHE A 1 188 ? 18.948 -7.573 -33.151 1.00 87.69 188 PHE A N 1
ATOM 1476 C CA . PHE A 1 188 ? 19.110 -6.814 -31.918 1.00 87.69 188 PHE A CA 1
ATOM 1477 C C . PHE A 1 188 ? 18.478 -7.504 -30.710 1.00 87.69 188 PHE A C 1
ATOM 1479 O O . PHE A 1 188 ? 17.449 -8.166 -30.807 1.00 87.69 188 PHE A O 1
ATOM 1486 N N . GLU A 1 189 ? 19.065 -7.277 -29.538 1.00 90.06 189 GLU A N 1
ATOM 1487 C CA . GLU A 1 189 ? 18.467 -7.631 -28.250 1.00 90.06 189 GLU A CA 1
ATOM 1488 C C . GLU A 1 189 ? 18.693 -6.529 -27.211 1.00 90.06 189 GLU A C 1
ATOM 1490 O O . GLU A 1 189 ? 19.656 -5.759 -27.287 1.00 90.06 189 GLU A O 1
ATOM 1495 N N . TYR A 1 190 ? 17.818 -6.462 -26.207 1.00 90.94 190 TYR A N 1
ATOM 1496 C CA . TYR A 1 190 ? 18.045 -5.627 -25.031 1.00 90.94 190 TYR A CA 1
ATOM 1497 C C . TYR A 1 190 ? 18.923 -6.366 -24.023 1.00 90.94 190 TYR A C 1
ATOM 1499 O O . TYR A 1 190 ? 18.583 -7.456 -23.565 1.00 90.94 190 TYR A O 1
ATOM 1507 N N . VAL A 1 191 ? 20.020 -5.738 -23.610 1.00 91.12 191 VAL A N 1
ATOM 1508 C CA . VAL A 1 191 ? 20.899 -6.234 -22.543 1.00 91.12 191 VAL A CA 1
ATOM 1509 C C . VAL A 1 191 ? 20.929 -5.238 -21.395 1.00 91.12 191 VAL A C 1
ATOM 1511 O O . VAL A 1 191 ? 20.882 -4.034 -21.618 1.00 91.12 191 VAL A O 1
ATOM 1514 N N . VAL A 1 192 ? 21.002 -5.712 -20.151 1.00 91.00 192 VAL A N 1
ATOM 1515 C CA . VAL A 1 192 ? 21.069 -4.819 -18.982 1.00 91.00 192 VAL A CA 1
ATOM 1516 C C . VAL A 1 192 ? 22.316 -3.938 -19.079 1.00 91.00 192 VAL A C 1
ATOM 1518 O O . VAL A 1 192 ? 23.419 -4.432 -19.323 1.00 91.00 192 VAL A O 1
ATOM 1521 N N . ALA A 1 193 ? 22.144 -2.631 -18.883 1.00 91.44 193 ALA A N 1
ATOM 1522 C CA . ALA A 1 193 ? 23.243 -1.682 -18.933 1.00 91.44 193 ALA A CA 1
ATOM 1523 C C . ALA A 1 193 ? 24.235 -1.936 -17.789 1.00 91.44 193 ALA A C 1
ATOM 1525 O O . ALA A 1 193 ? 23.857 -2.220 -16.652 1.00 91.44 193 ALA A O 1
ATOM 1526 N N . ALA A 1 194 ? 25.529 -1.786 -18.076 1.00 87.88 194 ALA A N 1
ATOM 1527 C CA . ALA A 1 194 ? 26.586 -2.060 -17.099 1.00 87.88 194 ALA A CA 1
ATOM 1528 C C . ALA A 1 194 ? 26.553 -1.114 -15.884 1.00 87.88 194 ALA A C 1
ATOM 1530 O O . ALA A 1 194 ? 27.022 -1.469 -14.802 1.00 87.88 194 ALA A O 1
ATOM 1531 N N . LYS A 1 195 ? 26.024 0.102 -16.064 1.00 85.56 195 LYS A N 1
ATOM 1532 C CA . LYS A 1 195 ? 25.875 1.086 -14.994 1.00 85.56 195 LYS A CA 1
ATOM 1533 C C . LYS A 1 195 ? 24.411 1.126 -14.544 1.00 85.56 195 LYS A C 1
ATOM 1535 O O . LYS A 1 195 ? 23.544 1.327 -15.388 1.00 85.56 195 LYS A O 1
ATOM 1540 N N . PRO A 1 196 ? 24.128 0.990 -13.238 1.00 85.00 196 PRO A N 1
ATOM 1541 C CA . PRO A 1 196 ? 22.772 1.136 -12.733 1.00 85.00 196 PRO A CA 1
ATOM 1542 C C . PRO A 1 196 ? 22.316 2.599 -12.786 1.00 85.00 196 PRO A C 1
ATOM 1544 O O . PRO A 1 196 ? 23.114 3.526 -12.593 1.00 85.00 196 PRO A O 1
ATOM 1547 N N . HIS A 1 197 ? 21.011 2.794 -12.977 1.00 90.81 197 HIS A N 1
ATOM 1548 C CA . HIS A 1 197 ? 20.375 4.102 -12.857 1.00 90.81 197 HIS A CA 1
ATOM 1549 C C . HIS A 1 197 ? 20.559 4.654 -11.425 1.00 90.81 197 HIS A C 1
ATOM 1551 O O . HIS A 1 197 ? 20.545 3.871 -10.472 1.00 90.81 197 HIS A O 1
ATOM 1557 N N . PRO A 1 198 ? 20.683 5.982 -11.215 1.00 90.69 198 PRO A N 1
ATOM 1558 C CA . PRO A 1 198 ? 20.788 6.575 -9.873 1.00 90.69 198 PRO A CA 1
ATOM 1559 C C . PRO A 1 198 ? 19.612 6.261 -8.932 1.00 90.69 198 PRO A C 1
ATOM 1561 O O . PRO A 1 198 ? 19.743 6.381 -7.717 1.00 90.69 198 PRO A O 1
ATOM 1564 N N . GLN A 1 199 ? 18.468 5.867 -9.493 1.00 91.81 199 GLN A N 1
ATOM 1565 C CA . GLN A 1 199 ? 17.259 5.449 -8.776 1.00 91.81 199 GLN A CA 1
ATOM 1566 C C . GLN A 1 199 ? 16.870 4.017 -9.183 1.00 91.81 199 GLN A C 1
ATOM 1568 O O . GLN A 1 199 ? 15.878 3.838 -9.894 1.00 91.81 199 GLN A O 1
ATOM 1573 N N . PRO A 1 200 ? 17.653 3.001 -8.780 1.00 90.12 200 PRO A N 1
ATOM 1574 C CA . PRO A 1 200 ? 17.519 1.634 -9.286 1.00 90.12 200 PRO A CA 1
ATOM 1575 C C . PRO A 1 200 ? 16.245 0.930 -8.802 1.00 90.12 200 PRO A C 1
ATOM 1577 O O . PRO A 1 200 ? 15.802 -0.030 -9.422 1.00 90.12 200 PRO A O 1
ATOM 1580 N N . ASN A 1 201 ? 15.624 1.428 -7.728 1.00 90.12 201 ASN A N 1
ATOM 1581 C CA . ASN A 1 201 ? 14.383 0.864 -7.199 1.00 90.12 201 ASN A CA 1
ATOM 1582 C C . ASN A 1 201 ? 13.195 1.057 -8.144 1.00 90.12 201 ASN A C 1
ATOM 1584 O O . ASN A 1 201 ? 12.263 0.281 -8.059 1.00 90.12 201 ASN A O 1
ATOM 1588 N N . TYR A 1 202 ? 13.223 2.053 -9.033 1.00 92.88 202 TYR A N 1
ATOM 1589 C CA . TYR A 1 202 ? 12.118 2.336 -9.963 1.00 92.88 202 TYR A CA 1
ATOM 1590 C C . TYR A 1 202 ? 12.560 2.351 -11.423 1.00 92.88 202 TYR A C 1
ATOM 1592 O O . TYR A 1 202 ? 11.734 2.498 -12.317 1.00 92.88 202 TYR A O 1
ATOM 1600 N N . ASN A 1 203 ? 13.865 2.237 -11.677 1.00 93.75 203 ASN A N 1
ATOM 1601 C CA . ASN A 1 203 ? 14.427 2.364 -13.012 1.00 93.75 203 ASN A CA 1
ATOM 1602 C C . ASN A 1 203 ? 15.467 1.280 -13.271 1.00 93.75 203 ASN A C 1
ATOM 1604 O O . ASN A 1 203 ? 16.395 1.093 -12.481 1.00 93.75 203 ASN A O 1
ATOM 1608 N N . LYS A 1 204 ? 15.360 0.635 -14.429 1.00 92.38 204 LYS A N 1
ATOM 1609 C CA . LYS A 1 204 ? 16.392 -0.242 -14.985 1.00 92.38 204 LYS A CA 1
ATOM 1610 C C . LYS A 1 204 ? 16.818 0.286 -16.340 1.00 92.38 204 LYS A C 1
ATOM 1612 O O . LYS A 1 204 ? 15.986 0.682 -17.145 1.00 92.38 204 LYS A O 1
ATOM 1617 N N . GLN A 1 205 ? 18.118 0.263 -16.592 1.00 92.94 205 GLN A N 1
ATOM 1618 C C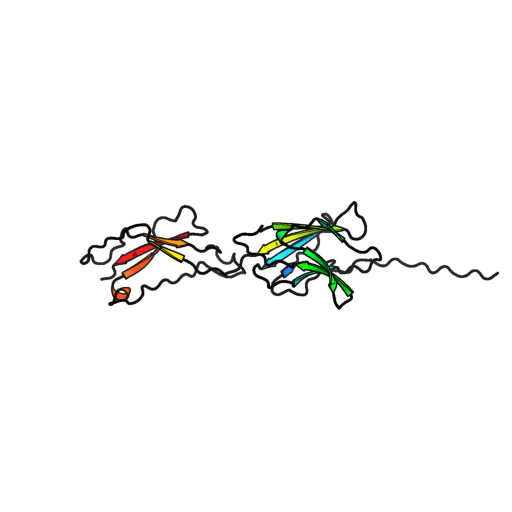A . GLN A 1 205 ? 18.677 0.697 -17.863 1.00 92.94 205 GLN A CA 1
ATOM 1619 C C . GLN A 1 205 ? 19.075 -0.509 -18.707 1.00 92.94 205 GLN A C 1
ATOM 1621 O O . GLN A 1 205 ? 19.627 -1.484 -18.191 1.00 92.94 205 GLN A O 1
ATOM 1626 N N . TYR A 1 206 ? 18.813 -0.418 -20.006 1.00 92.94 206 TYR A N 1
ATOM 1627 C CA . TYR A 1 206 ? 19.142 -1.430 -20.999 1.00 92.94 206 TYR A CA 1
ATOM 1628 C C . TYR A 1 206 ? 19.894 -0.791 -22.160 1.00 92.94 206 TYR A C 1
ATOM 1630 O O . TYR A 1 206 ? 19.559 0.306 -22.600 1.00 92.94 206 TYR A O 1
ATOM 1638 N N . ASN A 1 207 ? 20.901 -1.486 -22.671 1.00 92.38 207 ASN A N 1
ATOM 1639 C CA . ASN A 1 207 ? 21.523 -1.169 -23.942 1.00 92.38 207 ASN A CA 1
ATOM 1640 C C . ASN A 1 207 ? 20.949 -2.046 -25.053 1.00 92.38 207 ASN A C 1
ATOM 1642 O O . ASN A 1 207 ? 20.502 -3.164 -24.799 1.00 92.38 207 ASN A O 1
ATOM 1646 N N . LEU A 1 208 ? 21.010 -1.557 -26.291 1.00 90.69 208 LEU A N 1
ATOM 1647 C CA . LEU A 1 208 ? 20.782 -2.410 -27.453 1.00 90.69 208 LEU A CA 1
ATOM 1648 C C . LEU A 1 208 ? 22.084 -3.122 -27.819 1.00 90.69 208 LEU A C 1
ATOM 1650 O O . LEU A 1 208 ? 23.111 -2.463 -28.010 1.00 90.69 208 LEU A O 1
ATOM 1654 N N . ARG A 1 209 ? 22.054 -4.445 -27.930 1.00 90.00 209 ARG A N 1
ATOM 1655 C CA . ARG A 1 209 ? 23.157 -5.244 -28.458 1.00 90.00 209 ARG A CA 1
ATOM 1656 C C . ARG A 1 209 ? 22.834 -5.668 -29.881 1.00 90.00 209 ARG A C 1
ATOM 1658 O O . ARG A 1 209 ? 21.753 -6.192 -30.118 1.00 90.00 209 ARG A O 1
ATOM 1665 N N . GLY A 1 210 ? 23.764 -5.439 -30.803 1.00 88.62 210 GLY A N 1
ATOM 1666 C CA . GLY A 1 210 ? 23.710 -6.009 -32.147 1.00 88.62 210 GLY A CA 1
ATOM 1667 C C . GLY A 1 210 ? 24.170 -7.463 -32.117 1.00 88.62 210 GLY A C 1
ATOM 1668 O O . GLY A 1 210 ? 25.207 -7.761 -31.523 1.00 88.62 210 GLY A O 1
ATOM 1669 N N . LEU A 1 211 ? 23.390 -8.349 -32.727 1.00 85.38 211 LEU A N 1
ATOM 1670 C CA . LEU A 1 211 ? 23.605 -9.792 -32.757 1.00 85.38 211 LEU A CA 1
ATOM 1671 C C . LEU A 1 211 ? 24.350 -10.209 -34.022 1.00 85.38 211 LEU A C 1
ATOM 1673 O O . LEU A 1 211 ? 25.388 -10.860 -33.889 1.00 85.38 211 LEU A O 1
ATOM 1677 N N . ARG A 1 212 ? 23.827 -9.812 -35.193 1.00 73.00 212 ARG A N 1
ATOM 1678 C CA . ARG A 1 212 ? 24.401 -9.884 -36.550 1.00 73.00 212 ARG A CA 1
ATOM 1679 C C . ARG A 1 212 ? 23.312 -9.640 -37.583 1.00 73.00 212 ARG A C 1
ATOM 1681 O O . ARG A 1 212 ? 22.213 -10.174 -37.349 1.00 73.00 212 ARG A O 1
#

Sequence (212 aa):
MLLLPTAIEVHCQQWGDPKFDTENTENISLAAFDDTLLQQDVWMVEEIQPPFVLLCLNYQGSPEPTIRQAPLNLEAELKRANDGRWCIYINRRQDYEVDKRSNIILLVVENPAVPYTILVTLVNILDNAPVMTAEGNCEIEEQRDDFVSGCLFNVYHADGFEVNGIGNTSTNELSFAIDDASGAGEHFEYVVAAKPHPQPNYNKQYNLRGLR

Radius of gyration: 27.3 Å; chains: 1; bounding box: 69×25×96 Å

Secondary structure (DSSP, 8-state):
-------------SEEEEEEE-S-TTTEEEPPPBTTTTEEEEEEESSPPSSEEEEEEEE-SSSPPEEEE--GGGT-EEEE-TTS-EEEEE-S---TTTS-SEEEEEEESS-TTSPEEEEEEEE--S-SPPEEEESS-----TT--SEEEEEEEEEE-SS---TT-BTTB-TT--------STTHHHHEEEEE-SSPPSSTTTEEEEEEEE--

Organism: NCBI:txid74869

Foldseek 3Di:
DDDDDDPDPPPPDQADPPQKDFPPVVFKDWDRQDPVLLEIEMEGEFPPDPFDWRIWGRGRDDFDKDWPDWDVQQVWDWDADPVRTTTITRGHTDDPLPDDQWIWIWMDGPDPVRTRIYIYGYAAAQDWDKDKDWPDDFDDDPPDAWDFGPTKIKIFDSSFQDCLRHSRDGPVDDDDADPCPPNVRVFWDWDWDPDADPCRRGITMTTITTHD